Protein AF-A0AAD7UGV6-F1 (afdb_monomer)

pLDDT: mean 80.6, std 15.38, range [37.22, 97.81]

Foldseek 3Di:
DDKDWDAFDPPPDPAAEEEEEEEAEADDPVNVVVVVVCCLVVCVVDPCNRYTYIYHYDHLPVQPPVPDPVSVVSNQPLDALLLSLLVSLLVVQVVCVVPVGQAYEYHYEEQRLLSSLVNLLVLVVPCVVVVLRVVSQVSNCVSVVHRDHSVRCSLRYAEYEYHLYQLLFADLVQQPDDPVVSVVCVVCVVVQVVDPSRGHNVCRHNPHPSSVVSLVSVVCVCVVDVDDHHYHYDHDPPDSGRDPVSVDRDD

Nearest PDB structures (foldseek):
  1k8q-assembly2_B  TM=5.390E-01  e=2.524E-03  Canis lupus familiaris
  2xmr-assembly3_C  TM=3.799E-01  e=4.667E-04  Homo sapiens
  6l4g-assembly1_B  TM=4.639E-01  e=4.900E-03  Homo sapiens
  2c57-assembly1_J  TM=3.694E-01  e=7.472E-03  Helicobacter pylori
  2ecf-assembly1_A-2  TM=3.047E-01  e=2.650E-02  Stenotrophomonas maltophilia

Secondary structure (DSSP, 8-state):
--EEEEPPP-SS-S--EEEEEE--TT--HHHHHHHHHHHHHHGGGSTTTT-EEEEE---TTTT--TT-GGGHHHHS----HHHHHHHHHHHHHHHHHHH--SEEEEEEETHHHHHHHHHHHHHT-TTGGGTTTHHHHHHHHHHHTS---GGGTGGGEEEEEEES--TT-B-TTTS---HHHHHHHHHHHHHHHTSSSPPHHHHTBTTSHHHHHHHHHHHHHHHH-S-PPEEEEE--TT-SS--GGGGPPP-

Structure (mmCIF, N/CA/C/O backbone):
data_AF-A0AAD7UGV6-F1
#
_entry.id   AF-A0AAD7UGV6-F1
#
loop_
_atom_site.group_PDB
_atom_site.id
_atom_site.type_symbol
_atom_site.label_atom_id
_atom_site.label_alt_id
_atom_site.label_comp_id
_atom_site.label_asym_id
_atom_site.label_entity_id
_atom_site.label_seq_id
_atom_site.pdbx_PDB_ins_code
_atom_site.Cartn_x
_atom_site.Cartn_y
_atom_site.Cartn_z
_atom_site.occupancy
_atom_site.B_iso_or_equiv
_atom_site.auth_seq_id
_atom_site.auth_comp_id
_atom_site.auth_asym_id
_atom_site.auth_atom_id
_atom_site.pdbx_PDB_model_num
ATOM 1 N N . MET A 1 1 ? 0.460 14.729 -4.828 1.00 53.22 1 MET A N 1
ATOM 2 C CA . MET A 1 1 ? -0.480 13.601 -4.824 1.00 53.22 1 MET A CA 1
ATOM 3 C C . MET A 1 1 ? -1.873 14.096 -4.536 1.00 53.22 1 MET A C 1
ATOM 5 O O . MET A 1 1 ? -2.023 14.952 -3.672 1.00 53.22 1 MET A O 1
ATOM 9 N N . ASP A 1 2 ? -2.858 13.550 -5.230 1.00 55.25 2 ASP A N 1
ATOM 10 C C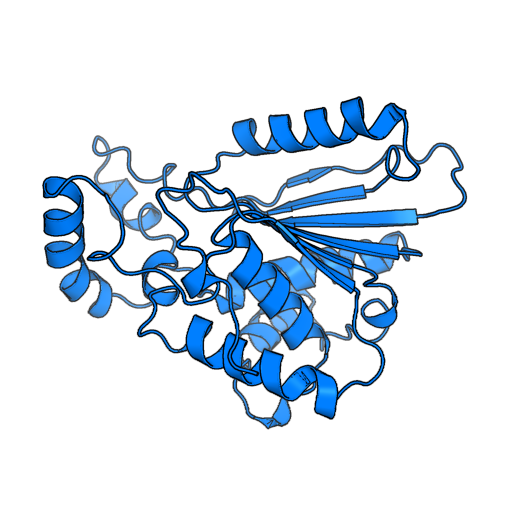A . ASP A 1 2 ? -4.251 13.793 -4.908 1.00 55.25 2 ASP A CA 1
ATOM 11 C C . ASP A 1 2 ? -4.806 12.616 -4.115 1.00 55.25 2 ASP A C 1
ATOM 13 O O . ASP A 1 2 ? -5.095 11.547 -4.653 1.00 55.25 2 ASP A O 1
ATOM 17 N N . THR A 1 3 ? -4.915 12.811 -2.812 1.00 56.66 3 THR A N 1
ATOM 18 C CA . THR A 1 3 ? -5.615 11.902 -1.914 1.00 56.66 3 THR A CA 1
ATOM 19 C C . THR A 1 3 ? -6.982 12.496 -1.627 1.00 56.66 3 THR A C 1
ATOM 21 O O . THR A 1 3 ? -7.103 13.651 -1.216 1.00 56.66 3 THR A O 1
ATOM 24 N N . GLU A 1 4 ? -8.029 11.711 -1.851 1.00 58.41 4 GLU A N 1
ATOM 25 C CA . GLU A 1 4 ? -9.394 12.156 -1.598 1.00 58.41 4 GLU A CA 1
ATOM 26 C C . GLU A 1 4 ? -10.001 11.321 -0.488 1.00 58.41 4 GLU A C 1
ATOM 28 O O . GLU A 1 4 ? -10.125 10.095 -0.569 1.00 58.41 4 GLU A O 1
ATOM 33 N N . PHE A 1 5 ? -10.328 12.018 0.592 1.00 60.22 5 PHE A N 1
ATOM 34 C CA . PHE A 1 5 ? -10.983 11.433 1.739 1.00 60.22 5 PHE A CA 1
ATOM 35 C C . PHE A 1 5 ? -12.492 11.650 1.630 1.00 60.22 5 PHE A C 1
ATOM 37 O O . PHE A 1 5 ? -12.952 12.782 1.474 1.00 60.22 5 PHE A O 1
ATOM 44 N N . PHE A 1 6 ? -13.257 10.566 1.751 1.00 56.25 6 PHE A N 1
ATOM 45 C CA . PHE A 1 6 ? -14.712 10.614 1.748 1.00 56.25 6 PHE A CA 1
ATOM 46 C C . PHE A 1 6 ? -15.241 10.096 3.080 1.00 56.25 6 PHE A C 1
ATOM 48 O O . PHE A 1 6 ? -15.293 8.876 3.271 1.00 56.25 6 PHE A O 1
ATOM 55 N N . PRO A 1 7 ? -15.664 10.991 3.992 1.00 58.19 7 PRO A N 1
ATOM 56 C CA . PRO A 1 7 ? -16.284 10.547 5.226 1.00 58.19 7 PRO A CA 1
ATOM 57 C C . PRO A 1 7 ? -17.557 9.752 4.914 1.00 58.19 7 PRO A C 1
ATOM 59 O O . PRO A 1 7 ? -18.347 10.112 4.032 1.00 58.19 7 PRO A O 1
ATOM 62 N N . GLY A 1 8 ? -17.722 8.641 5.619 1.00 57.31 8 GLY A N 1
ATOM 63 C CA . GLY A 1 8 ? -18.975 7.927 5.765 1.00 57.31 8 GLY A CA 1
ATOM 64 C C . GLY A 1 8 ? -19.962 8.779 6.558 1.00 57.31 8 GLY A C 1
ATOM 65 O O . GLY A 1 8 ? -19.578 9.598 7.398 1.00 57.31 8 GLY A O 1
ATOM 66 N N . GLU A 1 9 ? -21.249 8.614 6.274 1.00 53.62 9 GLU A N 1
ATOM 67 C CA . GLU A 1 9 ? -22.295 9.241 7.077 1.00 53.62 9 GLU A CA 1
ATOM 68 C C . GLU A 1 9 ? -22.389 8.515 8.423 1.00 53.62 9 GLU A C 1
ATOM 70 O O . GLU A 1 9 ? -22.680 7.321 8.486 1.00 53.62 9 GLU A O 1
ATOM 75 N N . ASN A 1 10 ? -22.105 9.235 9.510 1.00 49.56 10 ASN A N 1
ATOM 76 C CA . ASN A 1 10 ? -22.209 8.696 10.860 1.00 49.56 10 ASN A CA 1
ATOM 77 C C . ASN A 1 10 ? -23.641 8.891 11.378 1.00 49.56 10 ASN A C 1
ATOM 79 O O . ASN A 1 10 ? -23.973 9.932 11.940 1.00 49.56 10 ASN A O 1
ATOM 83 N N . ASP A 1 11 ? -24.498 7.898 11.153 1.00 49.47 11 ASP A N 1
ATOM 84 C CA . ASP A 1 11 ? -25.924 7.915 11.512 1.00 49.47 11 ASP A CA 1
ATOM 85 C C . ASP A 1 11 ? -26.249 7.127 12.801 1.00 49.47 11 ASP A C 1
ATOM 87 O O . ASP A 1 11 ? -27.416 6.874 13.102 1.00 49.47 11 ASP A O 1
ATOM 91 N N . GLY A 1 12 ? -25.229 6.714 13.564 1.00 47.91 12 GLY A N 1
ATOM 92 C CA . GLY A 1 12 ? -25.394 5.889 14.769 1.00 47.91 12 GLY A CA 1
ATOM 93 C C . GLY A 1 12 ? -25.234 4.376 14.555 1.00 47.91 12 GLY A C 1
ATOM 94 O O . GLY A 1 12 ? -25.609 3.591 15.428 1.00 47.91 12 GLY A O 1
ATOM 95 N N . SER A 1 13 ? -24.672 3.944 13.421 1.00 50.50 13 SER A N 1
ATOM 96 C CA . SER A 1 13 ? -24.169 2.572 13.235 1.00 50.50 13 SER A CA 1
ATOM 97 C C . SER A 1 13 ? -23.186 2.150 14.329 1.00 50.50 13 SER A C 1
ATOM 99 O O . SER A 1 13 ? -22.321 2.927 14.726 1.00 50.50 13 SER A O 1
ATOM 101 N N . LYS A 1 14 ? -23.287 0.894 14.783 1.00 59.94 14 LYS A N 1
ATOM 102 C CA . LYS A 1 14 ? -22.392 0.334 15.808 1.00 59.94 14 LYS A CA 1
ATOM 103 C C . LYS A 1 14 ? -20.998 -0.017 15.286 1.00 59.94 14 LYS A C 1
ATOM 105 O O . LYS A 1 14 ? -20.059 0.030 16.070 1.00 59.94 14 LYS A O 1
ATOM 110 N N . ASP A 1 15 ? -20.872 -0.330 13.998 1.00 75.00 15 ASP A N 1
ATOM 111 C CA . ASP A 1 15 ? -19.603 -0.756 13.408 1.00 75.00 15 ASP A CA 1
ATOM 112 C C . ASP A 1 15 ? -18.974 0.384 12.610 1.00 75.00 15 ASP A C 1
ATOM 114 O O . ASP A 1 15 ? -19.542 0.854 11.619 1.00 75.00 15 ASP A O 1
ATOM 118 N N . ARG A 1 16 ? -17.773 0.800 13.018 1.00 88.56 16 ARG A N 1
ATOM 119 C CA . ARG A 1 16 ? -16.953 1.775 12.294 1.00 88.56 16 ARG A CA 1
ATOM 120 C C . ARG A 1 16 ? -15.984 1.020 11.400 1.00 88.56 16 ARG A C 1
ATOM 122 O O . ARG A 1 16 ? -15.020 0.423 11.885 1.00 88.56 16 ARG A O 1
ATOM 129 N N . VAL A 1 17 ? -16.225 1.058 10.094 1.00 91.81 17 VAL A N 1
ATOM 130 C CA . VAL A 1 17 ? -15.374 0.392 9.103 1.00 91.81 17 VAL A CA 1
ATOM 131 C C . VAL A 1 17 ? -14.633 1.425 8.268 1.00 91.81 17 VAL A C 1
ATOM 133 O O . VAL A 1 17 ? -15.258 2.337 7.736 1.00 91.81 17 VAL A O 1
ATOM 136 N N . LEU A 1 18 ? -13.320 1.247 8.120 1.00 93.19 18 LEU A N 1
ATOM 137 C CA . LEU A 1 18 ? -12.504 1.986 7.157 1.00 93.19 18 LEU A CA 1
ATOM 138 C C . LEU A 1 18 ? -12.165 1.091 5.964 1.00 93.19 18 LEU A C 1
ATOM 140 O O . LEU A 1 18 ? -11.564 0.030 6.127 1.00 93.19 18 LEU A O 1
ATOM 144 N N . VAL A 1 19 ? -12.491 1.545 4.760 1.00 92.81 19 VAL A N 1
ATOM 145 C CA . VAL A 1 19 ? -12.081 0.923 3.502 1.00 92.81 19 VAL A CA 1
ATOM 146 C C . VAL A 1 19 ? -11.023 1.802 2.850 1.00 92.81 19 VAL A C 1
ATOM 148 O O . VAL A 1 19 ? -11.280 2.944 2.472 1.00 92.81 19 VAL A O 1
ATOM 151 N N . VAL A 1 20 ? -9.819 1.260 2.710 1.00 93.94 20 VAL A N 1
ATOM 152 C CA . VAL A 1 20 ? -8.691 1.918 2.051 1.00 93.94 20 VAL A CA 1
ATOM 153 C C . VAL A 1 20 ? -8.561 1.362 0.645 1.00 93.94 20 VAL A C 1
ATOM 155 O O . VAL A 1 20 ? -8.247 0.186 0.481 1.00 93.94 20 VAL A O 1
ATOM 158 N N . VAL A 1 21 ? -8.788 2.197 -0.365 1.00 92.50 21 VAL A N 1
ATOM 159 C CA . VAL A 1 21 ? -8.755 1.794 -1.773 1.00 92.50 21 VAL A CA 1
ATOM 160 C C . VAL A 1 21 ? -7.559 2.427 -2.471 1.00 92.50 21 VAL A C 1
ATOM 162 O O . VAL A 1 21 ? -7.473 3.649 -2.557 1.00 92.50 21 VAL A O 1
ATOM 165 N N . ALA A 1 22 ? -6.671 1.610 -3.031 1.00 92.56 22 ALA A N 1
ATOM 166 C CA . ALA A 1 22 ? -5.607 2.057 -3.923 1.00 92.56 22 ALA A CA 1
ATOM 167 C C . ALA A 1 22 ? -5.918 1.667 -5.372 1.00 92.56 22 ALA A C 1
ATOM 169 O O . ALA A 1 22 ? -6.105 0.490 -5.699 1.00 92.56 22 ALA A O 1
ATOM 170 N N . GLY A 1 23 ? -5.975 2.672 -6.243 1.00 89.94 23 GLY A N 1
ATOM 171 C CA . GLY A 1 23 ? -6.223 2.517 -7.670 1.00 89.94 23 GLY A CA 1
ATOM 172 C C . GLY A 1 23 ? -5.009 2.014 -8.454 1.00 89.94 23 GLY A C 1
ATOM 173 O O . GLY A 1 23 ? -3.878 1.982 -7.970 1.00 89.94 23 GLY A O 1
ATOM 174 N N . GLY A 1 24 ? -5.272 1.628 -9.702 1.00 86.12 24 GLY A N 1
ATOM 175 C CA . GLY A 1 24 ? -4.245 1.233 -10.665 1.00 86.12 24 GLY A CA 1
ATOM 176 C C . GLY A 1 24 ? -3.643 2.416 -11.416 1.00 86.12 24 GLY A C 1
ATOM 177 O O . GLY A 1 24 ? -4.009 3.569 -11.184 1.00 86.12 24 GLY A O 1
ATOM 178 N N . LEU A 1 25 ? -2.769 2.110 -12.379 1.00 80.06 25 LEU A N 1
ATOM 179 C CA . LEU A 1 25 ? -2.297 3.097 -13.347 1.00 80.06 25 LEU A CA 1
ATOM 180 C C . LEU A 1 25 ? -3.493 3.753 -14.050 1.00 80.06 25 LEU A C 1
ATOM 182 O O . LEU A 1 25 ? -4.480 3.081 -14.350 1.00 80.06 25 LEU A O 1
ATOM 186 N N . GLN A 1 26 ? -3.360 5.039 -14.377 1.00 70.56 26 GLN A N 1
ATOM 187 C CA . GLN A 1 26 ? -4.276 5.765 -15.267 1.00 70.56 26 GLN A CA 1
ATOM 188 C C . GLN A 1 26 ? -5.671 6.048 -14.708 1.00 70.56 26 GLN A C 1
ATOM 190 O O . GLN A 1 26 ? -6.532 6.499 -15.461 1.00 70.56 26 GLN A O 1
ATOM 195 N N . ARG A 1 27 ? -5.912 5.826 -13.413 1.00 70.88 27 ARG A N 1
ATOM 196 C CA . ARG A 1 27 ? -7.210 6.156 -12.821 1.00 70.88 27 ARG A CA 1
ATOM 197 C C . ARG A 1 27 ? -7.251 7.620 -12.408 1.00 70.88 27 ARG A C 1
ATOM 199 O O . ARG A 1 27 ? -6.450 8.060 -11.585 1.00 70.88 27 ARG A O 1
ATOM 206 N N . THR A 1 28 ? -8.180 8.367 -13.001 1.00 69.69 28 THR A N 1
ATOM 207 C CA . THR A 1 28 ? -8.464 9.747 -12.589 1.00 69.69 28 THR A CA 1
ATOM 208 C C . THR A 1 28 ? -9.348 9.762 -11.343 1.00 69.69 28 THR A C 1
ATOM 210 O O . THR A 1 28 ? -9.950 8.746 -10.982 1.00 69.69 28 THR A O 1
ATOM 213 N N . LYS A 1 29 ? -9.444 10.924 -10.690 1.00 67.56 29 LYS A N 1
ATOM 214 C CA . LYS A 1 29 ? -10.353 11.145 -9.555 1.00 67.56 29 LYS A CA 1
ATOM 215 C C . LYS A 1 29 ? -11.788 10.775 -9.909 1.00 67.56 29 LYS A C 1
ATOM 217 O O . LYS A 1 29 ? -12.439 10.038 -9.178 1.00 67.56 29 LYS A O 1
ATOM 222 N N . GLU A 1 30 ? -12.241 11.198 -11.084 1.00 73.25 30 GLU A N 1
ATOM 223 C CA . GLU A 1 30 ? -13.589 10.955 -11.599 1.00 73.25 30 GLU A CA 1
ATOM 224 C C . GLU A 1 30 ? -13.874 9.457 -11.738 1.00 73.25 30 GLU A C 1
ATOM 226 O O . GLU A 1 30 ? -14.903 8.973 -11.284 1.00 73.25 30 GLU A O 1
ATOM 231 N N . GLN A 1 31 ? -12.922 8.686 -12.264 1.00 74.19 31 GLN A N 1
ATOM 232 C CA . GLN A 1 31 ? -13.090 7.235 -12.386 1.00 74.19 31 GLN A CA 1
ATOM 233 C C . GLN A 1 31 ? -13.106 6.523 -11.027 1.00 74.19 31 GLN A C 1
ATOM 235 O O . GLN A 1 31 ? -13.718 5.465 -10.884 1.00 74.19 31 GLN A O 1
ATOM 240 N N . MET A 1 32 ? -12.422 7.074 -10.023 1.00 69.94 32 MET A N 1
ATOM 241 C CA . MET A 1 32 ? -12.450 6.542 -8.659 1.00 69.94 32 MET A CA 1
ATOM 242 C C . MET A 1 32 ? -13.732 6.956 -7.915 1.00 69.94 32 MET A C 1
ATOM 244 O O . MET A 1 32 ? -14.204 6.196 -7.066 1.00 69.94 32 MET A O 1
ATOM 248 N N . HIS A 1 33 ? -14.343 8.095 -8.265 1.00 71.62 33 HIS A N 1
ATOM 249 C CA . HIS A 1 33 ? -15.679 8.467 -7.795 1.00 71.62 33 HIS A CA 1
ATOM 250 C C . HIS A 1 33 ? -16.734 7.453 -8.233 1.00 71.62 33 HIS A C 1
ATOM 252 O O . HIS A 1 33 ? -17.540 7.052 -7.398 1.00 71.62 33 HIS A O 1
ATOM 258 N N . ASP A 1 34 ? -16.676 6.957 -9.470 1.00 77.00 34 ASP A N 1
ATOM 259 C CA 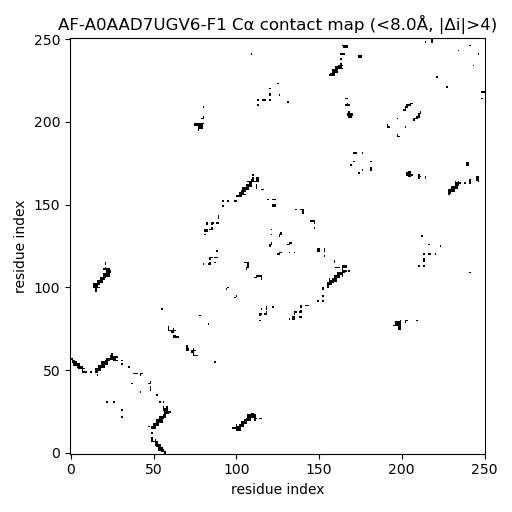. ASP A 1 34 ? -17.588 5.904 -9.933 1.00 77.00 34 ASP A CA 1
ATOM 260 C C . ASP A 1 34 ? -17.442 4.624 -9.101 1.00 77.00 34 ASP A C 1
ATOM 262 O O . ASP A 1 34 ? -18.437 3.990 -8.753 1.00 77.00 34 ASP A O 1
ATOM 266 N N . ILE A 1 35 ? -16.212 4.256 -8.718 1.00 73.94 35 ILE A N 1
ATOM 267 C CA . ILE A 1 35 ? -15.968 3.111 -7.827 1.00 73.94 35 ILE A CA 1
ATOM 268 C C . ILE A 1 35 ? -16.583 3.374 -6.457 1.00 73.94 35 ILE A C 1
ATOM 270 O O . ILE A 1 35 ? -17.247 2.499 -5.915 1.00 73.94 35 ILE A O 1
ATOM 274 N N . ARG A 1 36 ? -16.406 4.572 -5.894 1.00 72.31 36 ARG A N 1
ATOM 275 C CA . ARG A 1 36 ? -17.031 4.947 -4.621 1.00 72.31 36 ARG A CA 1
ATOM 276 C C . ARG A 1 36 ? -18.548 4.896 -4.705 1.00 72.31 36 ARG A C 1
ATOM 278 O O . ARG A 1 36 ? -19.173 4.390 -3.783 1.00 72.31 36 ARG A O 1
ATOM 285 N N . ASP A 1 37 ? -19.136 5.433 -5.762 1.00 76.88 37 ASP A N 1
ATOM 286 C CA . ASP A 1 37 ? -20.585 5.509 -5.912 1.00 76.88 37 ASP A CA 1
ATOM 287 C C . ASP A 1 37 ? -21.167 4.124 -6.179 1.00 76.88 37 ASP A C 1
ATOM 289 O O . ASP A 1 37 ? -22.209 3.790 -5.626 1.00 76.88 37 ASP A O 1
ATOM 293 N N . THR A 1 38 ? -20.449 3.279 -6.919 1.00 78.69 38 THR A N 1
ATOM 294 C CA . THR A 1 38 ? -20.772 1.857 -7.076 1.00 78.69 38 THR A CA 1
ATOM 295 C C . THR A 1 38 ? -20.684 1.140 -5.740 1.00 78.69 38 THR A C 1
ATOM 297 O O . THR A 1 38 ? -21.640 0.479 -5.358 1.00 78.69 38 THR A O 1
ATOM 300 N N . LEU A 1 39 ? -19.589 1.322 -4.990 1.00 72.75 39 LEU A N 1
ATOM 301 C CA . LEU A 1 39 ? -19.454 0.787 -3.641 1.00 72.75 39 LEU A CA 1
ATOM 302 C C . LEU A 1 39 ? -20.644 1.270 -2.813 1.00 72.75 39 LEU A C 1
ATOM 304 O O . LEU A 1 39 ? -21.455 0.455 -2.435 1.00 72.75 39 LEU A O 1
ATOM 308 N N . ARG A 1 40 ? -20.881 2.567 -2.634 1.00 70.94 40 ARG A N 1
ATOM 309 C CA . ARG A 1 40 ? -22.007 3.075 -1.833 1.00 70.94 40 ARG A CA 1
ATOM 310 C C . ARG A 1 40 ? -23.377 2.575 -2.292 1.00 70.94 40 ARG A C 1
ATOM 312 O O . ARG A 1 40 ? -24.191 2.262 -1.433 1.00 70.94 40 ARG A O 1
ATOM 319 N N . ASN A 1 41 ? -23.653 2.514 -3.594 1.00 74.44 41 ASN A N 1
ATOM 320 C CA . ASN A 1 41 ? -24.969 2.144 -4.119 1.00 74.44 41 ASN A CA 1
ATOM 321 C C . ASN A 1 41 ? -25.226 0.635 -4.093 1.00 74.44 41 ASN A C 1
ATOM 323 O O . ASN A 1 41 ? -26.299 0.234 -3.654 1.00 74.44 41 ASN A O 1
ATOM 327 N N . GLU A 1 42 ? -24.260 -0.187 -4.495 1.00 70.56 42 GLU A N 1
ATOM 328 C CA . GLU A 1 42 ? -24.373 -1.653 -4.470 1.00 70.56 42 GLU A CA 1
ATOM 329 C C . GLU A 1 42 ? -24.267 -2.190 -3.035 1.00 70.56 42 GLU A C 1
ATOM 331 O O . GLU A 1 42 ? -24.939 -3.144 -2.645 1.00 70.56 42 GLU A O 1
ATOM 336 N N . ILE A 1 43 ? -23.483 -1.515 -2.191 1.00 64.06 43 ILE A N 1
ATOM 337 C CA . ILE A 1 43 ? -23.331 -1.850 -0.777 1.00 64.06 43 ILE A CA 1
ATOM 338 C C . ILE A 1 43 ? -24.577 -1.472 0.033 1.00 64.06 43 ILE A C 1
ATOM 340 O O . ILE A 1 43 ? -24.692 -1.970 1.147 1.00 64.06 43 ILE A O 1
ATOM 344 N N . LYS A 1 44 ? -25.565 -0.720 -0.491 1.00 56.75 44 LYS A N 1
ATOM 345 C CA . LYS A 1 44 ? -26.852 -0.458 0.208 1.00 56.75 44 LYS A CA 1
ATOM 346 C C . LYS A 1 44 ? -27.538 -1.728 0.739 1.00 56.75 44 LYS A C 1
ATOM 348 O O . LYS A 1 44 ? -28.373 -1.629 1.631 1.00 56.75 44 LYS A O 1
ATOM 353 N N . LEU A 1 45 ? -27.169 -2.906 0.233 1.00 51.19 45 LEU A N 1
ATOM 354 C CA . LEU A 1 45 ? -27.649 -4.219 0.673 1.00 51.19 45 LEU A CA 1
ATOM 355 C C . LEU A 1 45 ? -26.699 -4.977 1.625 1.00 51.19 45 LEU A C 1
ATOM 357 O O . LEU A 1 45 ? -26.954 -6.133 1.950 1.00 51.19 45 LEU A O 1
ATOM 361 N N . SER A 1 46 ? -25.609 -4.364 2.085 1.00 66.25 46 SER A N 1
ATOM 362 C CA . SER A 1 46 ? -24.571 -5.013 2.892 1.00 66.25 46 SER A CA 1
ATOM 363 C C . SER A 1 46 ? -24.147 -4.180 4.107 1.00 66.25 46 SER A C 1
ATOM 365 O O . SER A 1 46 ? -24.434 -2.987 4.225 1.00 66.25 46 SER A O 1
ATOM 367 N N . GLU A 1 47 ? -23.425 -4.819 5.024 1.00 69.69 47 GLU A N 1
ATOM 368 C CA . GLU A 1 47 ? -22.913 -4.227 6.268 1.00 69.69 47 GLU A CA 1
ATOM 369 C C . GLU A 1 47 ? -21.967 -3.023 6.066 1.00 69.69 47 GLU A C 1
ATOM 371 O O . GLU A 1 47 ? -21.735 -2.267 7.005 1.00 69.69 47 GLU A O 1
ATOM 376 N N . TYR A 1 48 ? -21.453 -2.795 4.850 1.00 71.69 48 TYR A N 1
ATOM 377 C CA . TYR A 1 48 ? -20.435 -1.772 4.581 1.00 71.69 48 TYR A CA 1
ATOM 378 C C . TYR A 1 48 ? -20.987 -0.422 4.091 1.00 71.69 48 TYR A C 1
ATOM 380 O O . TYR A 1 48 ? -20.200 0.456 3.743 1.00 71.69 48 TYR A O 1
ATOM 388 N N . HIS A 1 49 ? -22.310 -0.209 4.024 1.00 71.06 49 HIS A N 1
ATOM 389 C CA . HIS A 1 49 ? -22.879 0.982 3.345 1.00 71.06 49 HIS A CA 1
ATOM 390 C C . HIS A 1 49 ? -22.546 2.297 4.050 1.00 71.06 49 HIS A C 1
ATOM 392 O O . HIS A 1 49 ? -22.700 3.372 3.476 1.00 71.06 49 HIS A O 1
ATOM 398 N N . LYS A 1 50 ? -22.052 2.188 5.283 1.00 78.94 50 LYS A N 1
ATOM 399 C CA . LYS A 1 50 ? -21.651 3.287 6.159 1.00 78.94 50 LYS A CA 1
ATOM 400 C C . LYS A 1 50 ? -20.139 3.371 6.351 1.00 78.94 50 LYS A C 1
ATOM 402 O O . LYS A 1 50 ? -19.674 4.104 7.216 1.00 78.94 50 LYS A O 1
ATOM 407 N N . ALA A 1 51 ? -19.370 2.587 5.598 1.00 84.75 51 ALA A N 1
ATOM 408 C CA . ALA A 1 51 ? -17.927 2.588 5.727 1.00 84.75 51 ALA A CA 1
ATOM 409 C C . ALA A 1 51 ? -17.339 3.947 5.319 1.00 84.75 51 ALA A C 1
ATOM 411 O O . ALA A 1 51 ? -17.744 4.553 4.322 1.00 84.75 51 ALA A O 1
ATOM 412 N N . ASP A 1 52 ? -16.342 4.394 6.077 1.00 87.56 52 ASP A N 1
ATOM 413 C CA . ASP A 1 52 ? -15.440 5.456 5.660 1.00 87.56 52 ASP A CA 1
ATOM 414 C C . ASP A 1 52 ? -14.592 4.938 4.499 1.00 87.56 52 ASP A C 1
ATOM 416 O O . ASP A 1 52 ? -13.984 3.873 4.608 1.00 87.56 52 ASP A O 1
ATOM 420 N N . VAL A 1 53 ? -14.535 5.673 3.387 1.00 87.00 53 VAL A N 1
ATOM 421 C CA . VAL A 1 53 ? -13.774 5.247 2.205 1.00 87.00 53 VAL A CA 1
ATOM 422 C C . VAL A 1 53 ? -12.666 6.253 1.930 1.00 87.00 53 VAL A C 1
ATOM 424 O O . VAL A 1 53 ? -12.918 7.419 1.625 1.00 87.00 53 VAL A O 1
ATOM 427 N N . GLN A 1 54 ? -11.423 5.790 2.011 1.00 88.81 54 GLN A N 1
ATOM 428 C CA . GLN A 1 54 ? -10.248 6.565 1.632 1.00 88.81 54 GLN A CA 1
ATOM 429 C C . GLN A 1 54 ? -9.750 6.079 0.272 1.00 88.81 54 GLN A C 1
ATOM 431 O O . GLN A 1 54 ? -9.368 4.916 0.135 1.00 88.81 54 GLN A O 1
ATOM 436 N N . LEU A 1 55 ? -9.733 6.971 -0.721 1.00 87.38 55 LEU A N 1
ATOM 437 C CA . LEU A 1 55 ? -9.248 6.655 -2.061 1.00 87.38 55 LEU A CA 1
ATOM 438 C C . LEU A 1 55 ? -7.837 7.212 -2.264 1.00 87.38 55 LEU A C 1
ATOM 440 O O . LEU A 1 55 ? -7.550 8.371 -1.953 1.00 87.38 55 LEU A O 1
ATOM 444 N N . PHE A 1 56 ? -6.975 6.376 -2.831 1.00 88.06 56 PHE A N 1
ATOM 445 C CA . PHE A 1 56 ? -5.642 6.718 -3.303 1.00 88.06 56 PHE A CA 1
ATOM 446 C C . PHE A 1 56 ? -5.598 6.468 -4.805 1.00 88.06 56 PHE A C 1
ATOM 448 O O . PHE A 1 56 ? -5.613 5.320 -5.257 1.00 88.06 56 PHE A O 1
ATOM 455 N N . ALA A 1 57 ? -5.582 7.546 -5.583 1.00 81.44 57 ALA A N 1
ATOM 456 C CA . ALA A 1 57 ? -5.508 7.480 -7.033 1.00 81.44 57 ALA A CA 1
ATOM 457 C C . ALA A 1 57 ? -4.099 7.834 -7.506 1.00 81.44 57 ALA A C 1
ATOM 459 O O . ALA A 1 57 ? -3.461 8.752 -6.989 1.00 81.44 57 ALA A O 1
ATOM 460 N N . PHE A 1 58 ? -3.637 7.122 -8.531 1.00 72.25 58 PHE A N 1
ATOM 461 C CA . PHE A 1 58 ? -2.427 7.471 -9.255 1.00 72.25 58 PHE A CA 1
ATOM 462 C C . PHE A 1 58 ? -2.799 7.840 -10.692 1.00 72.25 58 PHE A C 1
ATOM 464 O O . PHE A 1 58 ? -3.035 6.971 -11.535 1.00 72.25 58 PHE A O 1
ATOM 471 N N . SER A 1 59 ? -2.842 9.145 -10.972 1.00 67.12 59 SER A N 1
ATOM 472 C CA . SER A 1 59 ? -3.028 9.657 -12.328 1.00 67.12 59 SER A CA 1
ATOM 473 C C . SER A 1 59 ? -1.693 10.160 -12.874 1.00 67.12 59 SER A C 1
ATOM 475 O O . SER A 1 59 ? -1.293 11.290 -12.591 1.00 67.12 59 SER A O 1
ATOM 477 N N . PRO A 1 60 ? -0.996 9.363 -13.701 1.00 57.72 60 PRO A N 1
ATOM 478 C CA . PRO A 1 60 ? 0.161 9.850 -14.425 1.00 57.72 60 PRO A CA 1
ATOM 479 C C . PRO A 1 60 ? -0.239 10.774 -15.580 1.00 57.72 60 PRO A C 1
ATOM 481 O O . PRO A 1 60 ? 0.651 11.179 -16.300 1.00 57.72 60 PRO A O 1
ATOM 484 N N . TYR A 1 61 ? -1.527 11.068 -15.830 1.00 50.91 61 TYR A N 1
ATOM 485 C CA . TYR A 1 61 ? -1.989 11.769 -17.040 1.00 50.91 61 TYR A CA 1
ATOM 486 C C . TYR A 1 61 ? -2.224 13.269 -16.893 1.00 50.91 61 TYR A C 1
ATOM 488 O O . TYR A 1 61 ? -2.196 13.967 -17.910 1.00 50.91 61 TYR A O 1
ATOM 496 N N . GLU A 1 62 ? -2.351 13.802 -15.672 1.00 48.44 62 GLU A N 1
ATOM 497 C CA . GLU A 1 62 ? -2.390 15.264 -15.452 1.00 48.44 62 GLU A CA 1
ATOM 498 C C . GLU A 1 62 ? -1.140 15.981 -15.981 1.00 48.44 62 GLU A C 1
ATOM 500 O O . GLU A 1 62 ? -1.039 17.208 -16.030 1.00 48.44 62 GLU A O 1
ATOM 505 N N . CYS A 1 63 ? -0.168 15.192 -16.404 1.00 42.62 63 CYS A N 1
ATOM 506 C CA . CYS A 1 63 ? 1.139 15.622 -16.750 1.00 42.62 63 CYS A CA 1
ATOM 507 C C . CYS A 1 63 ? 1.633 15.165 -18.132 1.00 42.62 63 CYS A C 1
ATOM 509 O O . CYS A 1 63 ? 2.810 15.305 -18.431 1.00 42.62 63 CYS A O 1
ATOM 511 N N . TRP A 1 64 ? 0.736 14.738 -19.030 1.00 40.97 64 TRP A N 1
ATOM 512 C CA . TRP A 1 64 ? 1.063 14.487 -20.451 1.00 40.97 64 TRP A CA 1
ATOM 513 C C . TRP A 1 64 ? 0.400 15.472 -21.419 1.00 40.97 64 TRP A C 1
ATOM 515 O O . TRP A 1 64 ? 0.256 15.191 -22.609 1.00 40.97 64 TRP A O 1
ATOM 525 N N . ASN A 1 65 ? 0.018 16.666 -20.956 1.00 45.62 65 ASN A N 1
ATOM 526 C CA . ASN A 1 65 ? -0.415 17.721 -21.870 1.00 45.62 65 ASN A CA 1
ATOM 527 C C . ASN A 1 65 ? 0.808 18.343 -22.579 1.00 45.62 65 ASN A C 1
ATOM 529 O O . ASN A 1 65 ? 1.388 19.330 -22.126 1.00 45.62 65 ASN A O 1
ATOM 533 N N . LEU A 1 66 ? 1.194 17.742 -23.710 1.00 47.62 66 LEU A N 1
ATOM 534 C CA . LEU A 1 66 ? 2.351 18.090 -24.554 1.00 47.62 66 LEU A CA 1
ATOM 535 C C . LEU A 1 66 ? 2.397 19.557 -25.028 1.00 47.62 66 LEU A C 1
ATOM 537 O O . LEU A 1 66 ? 3.425 20.000 -25.533 1.00 47.62 66 LEU A O 1
ATOM 541 N N . ARG A 1 67 ? 1.316 20.334 -24.871 1.00 48.94 67 ARG A N 1
ATOM 542 C CA . ARG A 1 67 ? 1.273 21.751 -25.275 1.00 48.94 67 ARG A CA 1
ATOM 543 C C . ARG A 1 67 ? 2.039 22.696 -24.348 1.00 48.94 67 ARG A C 1
ATOM 545 O O . ARG A 1 67 ? 2.310 23.822 -24.747 1.00 48.94 67 ARG A O 1
ATOM 552 N N . ASN A 1 68 ? 2.421 22.264 -23.148 1.00 46.38 68 ASN A N 1
ATOM 553 C CA . ASN A 1 68 ? 3.174 23.089 -22.206 1.00 46.38 68 ASN A CA 1
ATOM 554 C C . ASN A 1 68 ? 4.474 22.377 -21.809 1.00 46.38 68 ASN A C 1
ATOM 556 O O . ASN A 1 68 ? 4.470 21.501 -20.957 1.00 46.38 68 ASN A O 1
ATOM 560 N N . LEU A 1 69 ? 5.618 22.800 -22.352 1.00 46.09 69 LEU A N 1
ATOM 561 C CA . LEU A 1 69 ? 6.959 22.286 -22.001 1.00 46.09 69 LEU A CA 1
ATOM 562 C C . LEU A 1 69 ? 7.312 22.392 -20.498 1.00 46.09 69 LEU A C 1
ATOM 564 O O . LEU A 1 69 ? 8.220 21.712 -20.031 1.00 46.09 69 LEU A O 1
ATOM 568 N N . LYS A 1 70 ? 6.555 23.173 -19.711 1.00 43.00 70 LYS A N 1
ATOM 569 C CA . LYS A 1 70 ? 6.621 23.201 -18.235 1.00 43.00 70 LYS A CA 1
ATOM 570 C C . LYS A 1 70 ? 6.057 21.935 -17.557 1.00 43.00 70 LYS A C 1
ATOM 572 O O . LYS A 1 70 ? 6.167 21.801 -16.344 1.00 43.00 70 LYS A O 1
ATOM 577 N N . ILE A 1 71 ? 5.443 21.023 -18.315 1.00 42.66 71 ILE A N 1
ATOM 578 C CA . ILE A 1 71 ? 4.710 19.850 -17.814 1.00 42.66 71 ILE A CA 1
ATOM 579 C C . ILE A 1 71 ? 5.568 18.575 -17.770 1.00 42.66 71 ILE A C 1
ATOM 581 O O . ILE A 1 71 ? 5.248 17.672 -17.000 1.00 42.66 71 ILE A O 1
ATOM 585 N N . ILE A 1 72 ? 6.714 18.528 -18.461 1.00 44.03 72 ILE A N 1
ATOM 586 C CA . ILE A 1 72 ? 7.649 17.388 -18.373 1.00 44.03 72 ILE A CA 1
ATOM 587 C C . ILE A 1 72 ? 8.052 17.136 -16.907 1.00 44.03 72 ILE A C 1
ATOM 589 O O . ILE A 1 72 ? 8.095 15.993 -16.473 1.00 44.03 72 ILE A O 1
ATOM 593 N N . GLY A 1 73 ? 8.208 18.190 -16.097 1.00 41.72 73 GLY A N 1
ATOM 594 C CA . GLY A 1 73 ? 8.517 18.067 -14.666 1.00 41.72 73 GLY A CA 1
ATOM 595 C C . GLY A 1 73 ? 7.389 17.507 -13.785 1.00 41.72 73 GLY A C 1
ATOM 596 O O . GLY A 1 73 ? 7.673 17.017 -12.702 1.00 41.72 73 GLY A O 1
ATOM 597 N N . LYS A 1 74 ? 6.122 17.543 -14.227 1.00 37.22 74 LYS A N 1
ATOM 598 C CA . LYS A 1 74 ? 5.010 16.862 -13.536 1.00 37.22 74 LYS A CA 1
ATOM 599 C C . LYS A 1 74 ? 4.748 15.463 -14.107 1.00 37.22 74 LYS A C 1
ATOM 601 O O . LYS A 1 74 ? 4.136 14.659 -13.411 1.00 37.22 74 LYS A O 1
ATOM 606 N N . ALA A 1 75 ? 5.175 15.184 -15.354 1.00 40.44 75 ALA A N 1
ATOM 607 C CA . ALA A 1 75 ? 4.959 13.909 -16.084 1.00 40.44 75 ALA A CA 1
ATOM 608 C C . ALA A 1 75 ? 5.617 12.748 -15.356 1.00 40.44 75 ALA A C 1
ATOM 610 O O . ALA A 1 75 ? 5.126 11.623 -15.296 1.00 40.44 75 ALA A O 1
ATOM 611 N N . PHE A 1 76 ? 6.721 13.110 -14.730 1.00 45.91 76 PHE A N 1
ATOM 612 C CA . PHE A 1 76 ? 7.439 12.350 -13.755 1.00 45.91 76 PHE A CA 1
ATOM 613 C C . PHE A 1 76 ? 7.049 12.917 -12.391 1.00 45.91 76 PHE A C 1
ATOM 615 O O . PHE A 1 76 ? 7.775 13.733 -11.836 1.00 45.91 76 PHE A O 1
ATOM 622 N N . GLN A 1 77 ? 5.895 12.532 -11.833 1.00 49.03 77 GLN A N 1
ATOM 623 C CA . GLN A 1 77 ? 5.783 12.588 -10.374 1.00 49.03 77 GLN A CA 1
ATOM 624 C C . GLN A 1 77 ? 6.847 11.616 -9.864 1.00 49.03 77 GLN A C 1
ATOM 626 O O . GLN A 1 77 ? 6.689 10.394 -9.921 1.00 49.03 77 GLN A O 1
ATOM 631 N N . MET A 1 78 ? 8.001 12.183 -9.518 1.00 52.50 78 MET A N 1
ATOM 632 C CA . MET A 1 78 ? 9.195 11.495 -9.039 1.00 52.50 78 MET A CA 1
ATOM 633 C C . MET A 1 78 ? 8.994 11.114 -7.583 1.00 52.50 78 MET A C 1
ATOM 635 O O . MET A 1 78 ? 9.761 11.479 -6.701 1.00 52.50 78 MET A O 1
ATOM 639 N N . GLU A 1 79 ? 7.879 10.457 -7.317 1.00 62.19 79 GLU A N 1
ATOM 640 C CA . GLU A 1 79 ? 7.566 10.005 -5.988 1.00 62.19 79 GLU A CA 1
ATOM 641 C C . GLU A 1 79 ? 8.148 8.611 -5.830 1.00 62.19 79 GLU A C 1
ATOM 643 O O . GLU A 1 79 ? 7.955 7.721 -6.666 1.00 62.19 79 GLU A O 1
ATOM 648 N N . GLU A 1 80 ? 8.940 8.440 -4.780 1.00 82.88 80 GLU A N 1
ATOM 649 C CA . GLU A 1 80 ? 9.403 7.124 -4.391 1.00 82.88 80 GLU A CA 1
ATOM 650 C C . GLU A 1 80 ? 8.176 6.263 -4.076 1.00 82.88 80 GLU A C 1
ATOM 652 O O . GLU A 1 80 ? 7.256 6.704 -3.386 1.00 82.88 80 GLU A O 1
ATOM 657 N N . ALA A 1 81 ? 8.146 5.021 -4.554 1.00 89.19 81 ALA A N 1
ATOM 658 C CA . ALA A 1 81 ? 7.058 4.092 -4.251 1.00 89.19 81 ALA A CA 1
ATOM 659 C C . ALA A 1 81 ? 6.838 3.937 -2.736 1.00 89.19 81 ALA A C 1
ATOM 661 O O . ALA A 1 81 ? 5.716 3.743 -2.273 1.00 89.19 81 ALA A O 1
ATOM 662 N N . ASN A 1 82 ? 7.911 4.090 -1.960 1.00 91.25 82 ASN A N 1
ATOM 663 C CA . ASN A 1 82 ? 7.883 4.127 -0.506 1.00 91.25 82 ASN A CA 1
ATOM 664 C C . ASN A 1 82 ? 7.150 5.357 0.060 1.00 91.25 82 ASN A C 1
ATOM 666 O O . ASN A 1 82 ? 6.410 5.206 1.028 1.00 91.25 82 ASN A O 1
ATOM 670 N N . HIS A 1 83 ? 7.272 6.540 -0.549 1.00 90.38 83 HIS A N 1
ATOM 671 C CA . HIS A 1 83 ? 6.521 7.726 -0.118 1.00 90.38 83 HIS A CA 1
ATOM 672 C C . HIS A 1 83 ? 5.016 7.542 -0.336 1.00 90.38 83 HIS A C 1
ATOM 674 O O . HIS A 1 83 ? 4.236 7.865 0.552 1.00 90.38 83 HIS A O 1
ATOM 680 N N . PHE A 1 84 ? 4.600 6.907 -1.439 1.00 89.50 84 PHE A N 1
ATOM 681 C CA . PHE A 1 84 ? 3.187 6.557 -1.650 1.00 89.50 84 PHE A CA 1
ATOM 682 C C . PHE A 1 84 ? 2.644 5.645 -0.544 1.00 89.50 84 PHE A C 1
ATOM 684 O O . PHE A 1 84 ? 1.532 5.815 -0.047 1.00 89.50 84 PHE A O 1
ATOM 691 N N . VAL A 1 85 ? 3.445 4.660 -0.141 1.00 93.94 85 VAL A N 1
ATOM 692 C CA . VAL A 1 85 ? 3.088 3.761 0.959 1.00 93.94 85 VAL A CA 1
ATOM 693 C C . VAL A 1 85 ? 3.008 4.523 2.280 1.00 93.94 85 VAL A C 1
ATOM 695 O O . VAL A 1 85 ? 2.055 4.333 3.033 1.00 93.94 85 VAL A O 1
ATOM 698 N N . ALA A 1 86 ? 3.975 5.396 2.556 1.00 93.50 86 ALA A N 1
ATOM 699 C CA . ALA A 1 86 ? 3.973 6.239 3.744 1.00 93.50 86 ALA A CA 1
ATOM 700 C C . ALA A 1 86 ? 2.752 7.170 3.777 1.00 93.50 86 ALA A C 1
ATOM 702 O O . ALA A 1 86 ? 2.141 7.337 4.828 1.00 93.50 86 ALA A O 1
ATOM 703 N N . ASP A 1 87 ? 2.329 7.695 2.631 1.00 91.94 87 ASP A N 1
ATOM 704 C CA . ASP A 1 87 ? 1.106 8.475 2.497 1.00 91.94 87 ASP A CA 1
ATOM 705 C C . ASP A 1 87 ? -0.128 7.647 2.881 1.00 91.94 87 ASP A C 1
ATOM 707 O O . ASP A 1 87 ? -0.916 8.091 3.717 1.00 91.94 87 ASP A O 1
ATOM 711 N N . ILE A 1 88 ? -0.267 6.415 2.376 1.00 94.31 88 ILE A N 1
ATOM 712 C CA . ILE A 1 88 ? -1.351 5.508 2.797 1.00 94.31 88 ILE A CA 1
ATOM 713 C C . ILE A 1 88 ? -1.366 5.342 4.322 1.00 94.31 88 ILE A C 1
ATOM 715 O O . ILE A 1 88 ? -2.410 5.508 4.957 1.00 94.31 88 ILE A O 1
ATOM 719 N N . LEU A 1 89 ? -0.206 5.053 4.914 1.00 95.88 89 LEU A N 1
ATOM 720 C CA . LEU A 1 89 ? -0.067 4.857 6.358 1.00 95.88 89 LEU A CA 1
ATOM 721 C C . LEU A 1 89 ? -0.412 6.117 7.156 1.00 95.88 89 LEU A C 1
ATOM 723 O O . LEU A 1 89 ? -1.119 6.023 8.158 1.00 95.88 89 LEU A O 1
ATOM 727 N N . TYR A 1 90 ? 0.029 7.288 6.694 1.00 94.69 90 TYR A N 1
ATOM 728 C CA . TYR A 1 90 ? -0.263 8.580 7.310 1.00 94.69 90 TYR A CA 1
ATOM 729 C C . TYR A 1 90 ? -1.771 8.823 7.427 1.00 94.69 90 TYR A C 1
ATOM 731 O O . TYR A 1 90 ? -2.265 9.189 8.493 1.00 94.69 90 TYR A O 1
ATOM 739 N N . TYR A 1 91 ? -2.521 8.599 6.345 1.00 93.12 91 TYR A N 1
ATOM 740 C CA . TYR A 1 91 ? -3.968 8.826 6.351 1.00 93.12 91 TYR A CA 1
ATOM 741 C C . TYR A 1 91 ? -4.711 7.828 7.239 1.00 93.12 91 TYR A C 1
ATOM 743 O O . TYR A 1 91 ? -5.657 8.222 7.924 1.00 93.12 91 TYR A O 1
ATOM 751 N N . ILE A 1 92 ? -4.282 6.561 7.264 1.00 94.69 92 ILE A N 1
ATOM 752 C CA . ILE A 1 92 ? -4.861 5.563 8.172 1.00 94.69 92 ILE A CA 1
ATOM 753 C C . ILE A 1 92 ? -4.615 5.973 9.624 1.00 94.69 92 ILE A C 1
ATOM 755 O O . ILE A 1 92 ? -5.559 5.988 10.408 1.00 94.69 92 ILE A O 1
ATOM 759 N N .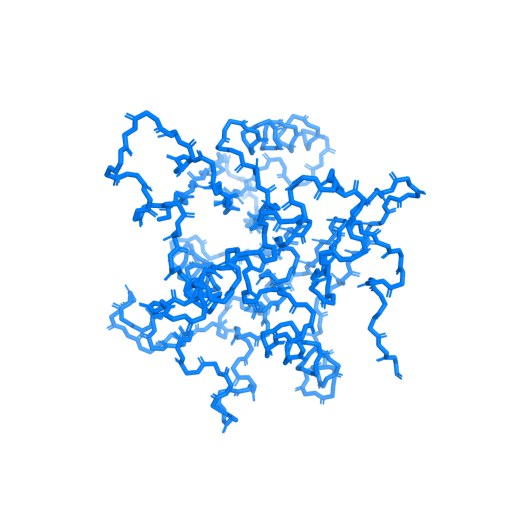 GLU A 1 93 ? -3.383 6.351 9.971 1.00 94.69 93 GLU A N 1
ATOM 760 C CA . GLU A 1 93 ? -3.013 6.783 11.321 1.00 94.69 93 GLU A CA 1
ATOM 761 C C . GLU A 1 93 ? -3.847 7.994 11.761 1.00 94.69 93 GLU A C 1
ATOM 763 O O . GLU A 1 93 ? -4.484 7.967 12.815 1.00 94.69 93 GLU A O 1
ATOM 768 N N . LYS A 1 94 ? -3.938 9.020 10.908 1.00 91.94 94 LYS A N 1
ATOM 769 C CA . LYS A 1 94 ? -4.730 10.223 11.180 1.00 91.94 94 LYS A CA 1
ATOM 770 C C . LYS A 1 94 ? -6.212 9.902 11.388 1.00 91.94 94 LYS A C 1
ATOM 772 O O . LYS A 1 94 ? -6.815 10.340 12.365 1.00 91.94 94 LYS A O 1
ATOM 777 N N . ARG A 1 95 ? -6.820 9.096 10.511 1.00 90.00 95 ARG A N 1
ATOM 778 C CA . ARG A 1 95 ? -8.235 8.717 10.676 1.00 90.00 95 ARG A CA 1
ATOM 779 C C . ARG A 1 95 ? -8.452 7.786 11.863 1.00 90.00 95 ARG A C 1
ATOM 781 O O . ARG A 1 95 ? -9.510 7.836 12.489 1.00 90.00 95 ARG A O 1
ATOM 788 N N . TRP A 1 96 ? -7.471 6.958 12.202 1.00 93.44 96 TRP A N 1
ATOM 789 C CA . TRP A 1 96 ? -7.516 6.142 13.406 1.00 93.44 96 TRP A CA 1
ATOM 790 C C . TRP A 1 96 ? -7.542 6.997 14.673 1.00 93.44 96 TRP A C 1
ATOM 792 O O . TRP A 1 96 ? -8.264 6.661 15.610 1.00 93.44 96 TRP A O 1
ATOM 802 N N . GLU A 1 97 ? -6.778 8.087 14.733 1.00 91.69 97 GLU A N 1
ATOM 803 C CA . GLU A 1 97 ? -6.808 9.032 15.856 1.00 91.69 97 GLU A CA 1
ATOM 804 C C . GLU A 1 97 ? -8.191 9.647 16.072 1.00 91.69 97 GLU A C 1
ATOM 806 O O . GLU A 1 97 ? -8.629 9.744 17.216 1.00 91.69 97 GLU A O 1
ATOM 811 N N . GLU A 1 98 ? -8.893 9.963 14.985 1.00 90.25 98 GLU A N 1
ATOM 812 C CA . GLU A 1 98 ? -10.213 10.595 15.012 1.00 90.25 98 GLU A CA 1
ATOM 813 C C . GLU A 1 98 ? -11.355 9.617 15.337 1.00 90.25 98 GLU A C 1
ATOM 815 O O . GLU A 1 98 ? -12.223 9.930 16.151 1.00 90.25 98 GLU A O 1
ATOM 820 N N . VAL A 1 99 ? -11.387 8.443 14.691 1.00 90.88 99 VAL A N 1
ATOM 821 C CA . VAL A 1 99 ? -12.585 7.578 14.672 1.00 90.88 99 VAL A CA 1
ATOM 822 C C . VAL A 1 99 ? -12.417 6.285 15.462 1.00 90.88 99 VAL A C 1
ATOM 824 O O . VAL A 1 99 ? -13.404 5.808 16.016 1.00 90.88 99 VAL A O 1
ATOM 827 N N . LYS A 1 100 ? -11.201 5.725 15.553 1.00 93.38 100 LYS A N 1
ATOM 828 C CA . LYS A 1 100 ? -10.906 4.414 16.177 1.00 93.38 100 LYS A CA 1
ATOM 829 C C . LYS A 1 100 ? -11.755 3.270 15.603 1.00 93.38 100 LYS A C 1
ATOM 831 O O . LYS A 1 100 ? -12.638 2.753 16.276 1.00 93.38 100 LYS A O 1
ATOM 836 N N . TYR A 1 101 ? -11.490 2.885 14.359 1.00 93.94 101 TYR A N 1
ATOM 837 C CA . TYR A 1 101 ? -12.262 1.868 13.639 1.00 93.94 101 TYR A CA 1
ATOM 838 C C . TYR A 1 101 ? -12.297 0.497 14.322 1.00 93.94 101 TYR A C 1
ATOM 840 O O . TYR A 1 101 ? -11.343 0.053 14.962 1.00 93.94 101 TYR A O 1
ATOM 848 N N . ASP A 1 102 ? -13.395 -0.217 14.118 1.00 94.19 102 ASP A N 1
ATOM 849 C CA . ASP A 1 102 ? -13.548 -1.589 14.590 1.00 94.19 102 ASP A CA 1
ATOM 850 C C . ASP A 1 102 ? -12.967 -2.574 13.569 1.00 94.19 102 ASP A C 1
ATOM 852 O O . ASP A 1 102 ? -12.432 -3.617 13.953 1.00 94.19 102 ASP A O 1
ATOM 856 N N . ARG A 1 103 ? -13.022 -2.212 12.277 1.00 94.69 103 ARG A N 1
ATOM 857 C CA . ARG A 1 103 ? -12.531 -3.009 11.146 1.00 94.69 103 ARG A CA 1
ATOM 858 C C . ARG A 1 103 ? -11.891 -2.129 10.076 1.00 94.69 103 ARG A C 1
ATOM 860 O O . ARG A 1 103 ? -12.369 -1.031 9.790 1.00 94.69 103 ARG A O 1
ATOM 867 N N . ILE A 1 104 ? -10.832 -2.635 9.457 1.00 96.06 104 ILE A N 1
ATOM 868 C CA . ILE A 1 104 ? -10.140 -2.007 8.331 1.00 96.06 104 ILE A CA 1
ATOM 869 C C . ILE A 1 104 ? -10.058 -3.018 7.185 1.00 96.06 104 ILE A C 1
ATOM 871 O O . ILE A 1 104 ? -9.680 -4.175 7.384 1.00 96.06 104 ILE A O 1
ATOM 875 N N . VAL A 1 105 ? -10.406 -2.578 5.979 1.00 95.88 105 VAL A N 1
ATOM 876 C CA . VAL A 1 105 ? -10.331 -3.378 4.754 1.00 95.88 105 VAL A CA 1
ATOM 877 C C . VAL A 1 105 ? -9.448 -2.659 3.751 1.00 95.88 105 VAL A C 1
ATOM 879 O O . VAL A 1 105 ? -9.684 -1.497 3.424 1.00 95.88 105 VAL A O 1
ATOM 882 N N . PHE A 1 106 ? -8.438 -3.353 3.244 1.00 97.56 106 PHE A N 1
ATOM 883 C CA . PHE A 1 106 ? -7.620 -2.859 2.143 1.00 97.56 106 PHE A CA 1
ATOM 884 C C . PHE A 1 106 ? -8.164 -3.384 0.823 1.00 97.56 106 PHE A C 1
ATOM 886 O O . PHE A 1 106 ? -8.473 -4.567 0.704 1.00 97.56 106 PHE A O 1
ATOM 893 N N . VAL A 1 107 ? -8.260 -2.511 -0.172 1.00 95.31 107 VAL A N 1
ATOM 894 C CA . VAL A 1 107 ? -8.694 -2.834 -1.529 1.00 95.31 107 VAL A CA 1
ATOM 895 C C . VAL A 1 107 ? -7.688 -2.246 -2.502 1.00 95.31 107 VAL A C 1
ATOM 897 O O . VAL A 1 107 ? -7.396 -1.056 -2.478 1.00 95.31 107 VAL A O 1
ATOM 900 N N . GLY A 1 108 ? -7.120 -3.082 -3.353 1.00 94.56 108 GLY A N 1
ATOM 901 C CA . GLY A 1 108 ? -6.144 -2.668 -4.347 1.00 94.56 108 GLY A CA 1
ATOM 902 C C . GLY A 1 108 ? -6.608 -3.108 -5.717 1.00 94.56 108 GLY A C 1
ATOM 903 O O . GLY A 1 108 ? -7.092 -4.227 -5.870 1.00 94.56 108 GLY A O 1
ATOM 904 N N . HIS A 1 109 ? -6.427 -2.254 -6.714 1.00 93.06 109 HIS A N 1
ATOM 905 C CA . HIS A 1 109 ? -6.650 -2.602 -8.111 1.00 93.06 109 HIS A CA 1
ATOM 906 C C . HIS A 1 109 ? -5.368 -2.400 -8.919 1.00 93.06 109 HIS A C 1
ATOM 908 O O . HIS A 1 109 ? -4.765 -1.328 -8.842 1.00 93.06 109 HIS A O 1
ATOM 914 N N . SER A 1 110 ? -4.963 -3.384 -9.729 1.00 91.31 110 SER A N 1
ATOM 915 C CA . SER A 1 110 ? -3.747 -3.293 -10.552 1.00 91.31 110 SER A CA 1
ATOM 916 C C . SER A 1 110 ? -2.522 -2.921 -9.705 1.00 91.31 110 SER A C 1
ATOM 918 O O . SER A 1 110 ? -2.242 -3.599 -8.721 1.00 91.31 110 SER A O 1
ATOM 920 N N . MET A 1 111 ? -1.791 -1.850 -10.024 1.00 91.25 111 MET A N 1
ATOM 921 C CA . MET A 1 111 ? -0.650 -1.380 -9.217 1.00 91.25 111 MET A CA 1
ATOM 922 C C . MET A 1 111 ? -1.034 -1.057 -7.765 1.00 91.25 111 MET A C 1
ATOM 924 O O . MET A 1 111 ? -0.212 -1.203 -6.864 1.00 91.25 111 MET A O 1
ATOM 928 N N . GLY A 1 112 ? -2.290 -0.690 -7.509 1.00 92.94 112 GLY A N 1
ATOM 929 C CA . GLY A 1 112 ? -2.800 -0.437 -6.168 1.00 92.94 112 GLY A CA 1
ATOM 930 C C . GLY A 1 112 ? -2.619 -1.620 -5.219 1.00 92.94 112 GLY A C 1
ATOM 931 O O . GLY A 1 112 ? -2.324 -1.407 -4.046 1.00 92.94 112 GLY A O 1
ATOM 932 N N . THR A 1 113 ? -2.700 -2.864 -5.717 1.00 94.88 113 THR A N 1
ATOM 933 C CA . THR A 1 113 ? -2.504 -4.076 -4.895 1.00 94.88 113 THR A CA 1
ATOM 934 C C . THR A 1 113 ? -1.105 -4.152 -4.304 1.00 94.88 113 THR A C 1
ATOM 936 O O . THR A 1 113 ? -0.926 -4.598 -3.173 1.00 94.88 113 THR A O 1
ATOM 939 N N . VAL A 1 114 ? -0.106 -3.707 -5.065 1.00 94.69 114 VAL A N 1
ATOM 940 C CA . VAL A 1 114 ? 1.296 -3.696 -4.649 1.00 94.69 114 VAL A CA 1
ATOM 941 C C . VAL A 1 114 ? 1.482 -2.722 -3.485 1.00 94.69 114 VAL A C 1
ATOM 943 O O . VAL A 1 114 ? 2.090 -3.067 -2.472 1.00 94.69 114 VAL A O 1
ATOM 946 N N . PHE A 1 115 ? 0.873 -1.542 -3.576 1.00 95.25 115 PHE A N 1
ATOM 947 C CA . PHE A 1 115 ? 0.968 -0.526 -2.535 1.00 95.25 115 PHE A CA 1
ATOM 948 C C . PHE A 1 115 ? 0.231 -0.897 -1.250 1.00 95.25 115 PHE A C 1
ATOM 950 O O . PHE A 1 115 ? 0.809 -0.748 -0.178 1.00 95.25 115 PHE A O 1
ATOM 957 N N . ILE A 1 116 ? -0.993 -1.435 -1.320 1.00 96.81 116 ILE A N 1
ATOM 958 C CA . ILE A 1 116 ? -1.716 -1.832 -0.098 1.00 96.81 116 ILE A CA 1
ATOM 959 C C . ILE A 1 116 ? -1.050 -3.010 0.620 1.00 96.81 116 ILE A C 1
ATOM 961 O O . ILE A 1 116 ? -1.014 -3.033 1.849 1.00 96.81 116 ILE A O 1
ATOM 965 N N . ARG A 1 117 ? -0.460 -3.962 -0.121 1.00 96.19 117 ARG A N 1
ATOM 966 C CA . ARG A 1 117 ? 0.338 -5.041 0.476 1.00 96.19 117 ARG A CA 1
ATOM 967 C C . ARG A 1 117 ? 1.563 -4.469 1.171 1.00 96.19 117 ARG A C 1
ATOM 969 O O . ARG A 1 117 ? 1.841 -4.834 2.310 1.00 96.19 117 ARG A O 1
ATOM 976 N N . LYS A 1 118 ? 2.273 -3.550 0.510 1.00 96.19 118 LYS A N 1
ATOM 977 C CA . LYS A 1 118 ? 3.450 -2.904 1.092 1.00 96.19 118 LYS A CA 1
ATOM 978 C C . LYS A 1 118 ? 3.102 -2.061 2.315 1.00 96.19 118 LYS A C 1
ATOM 980 O O . LYS A 1 118 ? 3.831 -2.133 3.295 1.00 96.19 118 LYS A O 1
ATOM 985 N N . ALA A 1 119 ? 1.979 -1.345 2.301 1.00 96.44 119 ALA A N 1
ATOM 986 C CA . ALA A 1 119 ? 1.469 -0.625 3.464 1.00 96.44 119 ALA A CA 1
ATOM 987 C C . ALA A 1 119 ? 1.182 -1.577 4.627 1.00 96.44 119 ALA A C 1
ATOM 989 O O . ALA A 1 119 ? 1.631 -1.322 5.739 1.00 96.44 119 ALA A O 1
ATOM 990 N N . TYR A 1 120 ? 0.518 -2.710 4.378 1.00 97.25 120 TYR A N 1
ATOM 991 C CA . TYR A 1 120 ? 0.292 -3.710 5.422 1.00 97.25 120 TYR A CA 1
ATOM 992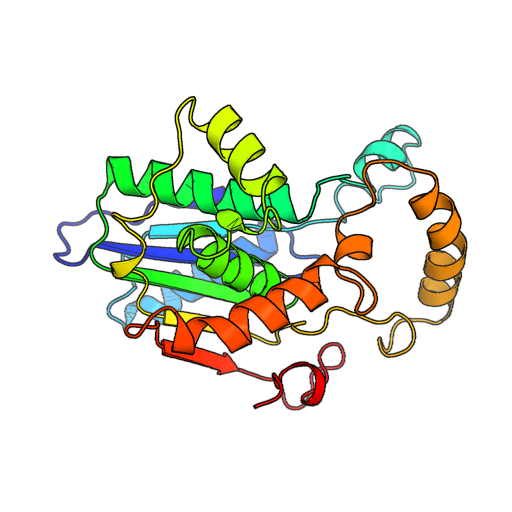 C C . TYR A 1 120 ? 1.609 -4.235 6.012 1.00 97.25 120 TYR A C 1
ATOM 994 O O . TYR A 1 120 ? 1.779 -4.237 7.229 1.00 97.25 120 TYR A O 1
ATOM 1002 N N . VAL A 1 121 ? 2.554 -4.636 5.154 1.00 95.44 121 VAL A N 1
ATOM 1003 C CA . VAL A 1 121 ? 3.875 -5.139 5.566 1.00 95.44 121 VAL A CA 1
ATOM 1004 C C . VAL A 1 121 ? 4.628 -4.097 6.390 1.00 95.44 121 VAL A C 1
ATOM 1006 O O . VAL A 1 121 ? 5.089 -4.417 7.484 1.00 95.44 121 VAL A O 1
ATOM 1009 N N . ALA A 1 122 ? 4.702 -2.855 5.913 1.00 94.81 122 ALA A N 1
ATOM 1010 C CA . ALA A 1 122 ? 5.371 -1.769 6.621 1.00 94.81 122 ALA A CA 1
ATOM 1011 C C . ALA A 1 122 ? 4.699 -1.478 7.973 1.00 94.81 122 ALA A C 1
ATOM 1013 O O . ALA A 1 122 ? 5.375 -1.359 8.990 1.00 94.81 122 ALA A O 1
ATOM 1014 N N . ALA A 1 123 ? 3.365 -1.483 8.033 1.00 95.25 123 ALA A N 1
ATOM 1015 C CA . ALA A 1 123 ? 2.629 -1.287 9.281 1.00 95.25 123 ALA A CA 1
ATOM 1016 C C . ALA A 1 123 ? 2.915 -2.365 10.343 1.00 95.25 123 ALA A C 1
ATOM 1018 O O . ALA A 1 123 ? 2.714 -2.123 11.531 1.00 95.25 123 ALA A O 1
ATOM 1019 N N . THR A 1 124 ? 3.404 -3.549 9.954 1.00 94.06 124 THR A N 1
ATOM 1020 C CA . THR A 1 124 ? 3.814 -4.572 10.929 1.00 94.06 124 THR A CA 1
ATOM 1021 C C . THR A 1 124 ? 5.077 -4.210 11.707 1.00 94.06 124 THR A C 1
ATOM 1023 O O . THR A 1 124 ? 5.308 -4.781 12.770 1.00 94.06 124 THR A O 1
ATOM 1026 N N . GLY A 1 125 ? 5.924 -3.320 11.177 1.00 91.31 125 GLY A N 1
ATOM 1027 C CA . GLY A 1 125 ? 7.226 -2.978 11.754 1.00 91.31 125 GLY A CA 1
ATOM 1028 C C . GLY A 1 125 ? 8.266 -4.109 11.735 1.00 91.31 125 GLY A C 1
ATOM 1029 O O . GLY A 1 125 ? 9.423 -3.879 12.090 1.00 91.31 125 GLY A O 1
ATOM 1030 N N . LEU A 1 126 ? 7.906 -5.321 11.291 1.00 86.62 126 LEU A N 1
ATOM 1031 C CA . LEU A 1 126 ? 8.753 -6.521 11.366 1.00 86.62 126 LEU A CA 1
ATOM 1032 C C . LEU A 1 126 ? 10.064 -6.377 10.585 1.00 86.62 126 LEU A C 1
ATOM 1034 O O . LEU A 1 126 ? 11.097 -6.933 10.970 1.00 86.62 126 LEU A O 1
ATOM 1038 N N . PHE A 1 127 ? 10.030 -5.590 9.510 1.00 83.12 127 PHE A N 1
ATOM 1039 C CA . PHE A 1 127 ? 11.160 -5.399 8.609 1.00 83.12 127 PHE A CA 1
ATOM 1040 C C . PHE A 1 127 ? 11.949 -4.112 8.859 1.00 83.12 127 PHE A C 1
ATOM 1042 O O . PHE A 1 127 ? 12.964 -3.891 8.193 1.00 83.12 127 PHE A O 1
ATOM 1049 N N . ARG A 1 128 ? 11.563 -3.301 9.859 1.00 81.75 128 ARG A N 1
ATOM 1050 C CA . ARG A 1 128 ? 12.277 -2.062 10.221 1.00 81.75 128 ARG A CA 1
ATOM 1051 C C . ARG A 1 128 ? 13.744 -2.348 10.562 1.00 81.75 128 ARG A C 1
ATOM 1053 O O . ARG A 1 128 ? 14.632 -1.623 10.125 1.00 81.75 128 ARG A O 1
ATOM 1060 N N . LYS A 1 129 ? 14.020 -3.479 11.228 1.00 74.81 129 LYS A N 1
ATOM 1061 C CA . LYS A 1 129 ? 15.384 -3.921 11.588 1.00 74.81 129 LYS A CA 1
ATOM 1062 C C . LYS A 1 129 ? 16.299 -4.209 10.390 1.00 74.81 129 LYS A C 1
ATOM 1064 O O . LYS A 1 129 ? 17.514 -4.144 10.530 1.00 74.81 129 LYS A O 1
ATOM 1069 N N . TYR A 1 130 ? 15.732 -4.524 9.224 1.00 77.62 130 TYR A N 1
ATOM 1070 C CA . TYR A 1 130 ? 16.494 -4.822 8.008 1.00 77.62 130 TYR A CA 1
ATOM 1071 C C . TYR A 1 130 ? 16.712 -3.589 7.125 1.00 77.62 130 TYR A C 1
ATOM 1073 O O . TYR A 1 130 ? 17.260 -3.717 6.032 1.00 77.62 130 TYR A O 1
ATOM 1081 N N . LYS A 1 131 ? 16.271 -2.402 7.570 1.00 78.69 131 LYS A N 1
ATOM 1082 C CA . LYS A 1 131 ? 16.429 -1.127 6.853 1.00 78.69 131 LYS A CA 1
ATOM 1083 C C . LYS A 1 131 ? 15.866 -1.136 5.421 1.00 78.69 131 LYS A C 1
ATOM 1085 O O . LYS A 1 131 ? 16.229 -0.308 4.593 1.00 78.69 131 LYS A O 1
ATOM 1090 N N . PHE A 1 132 ? 14.955 -2.062 5.102 1.00 72.62 132 PHE A N 1
ATOM 1091 C CA . PHE A 1 132 ? 14.341 -2.147 3.770 1.00 72.62 132 PHE A CA 1
ATOM 1092 C C . PHE A 1 132 ? 13.369 -0.999 3.472 1.00 72.62 132 PHE A C 1
ATOM 1094 O O . PHE A 1 132 ? 13.002 -0.803 2.314 1.00 72.62 132 PHE A O 1
ATOM 1101 N N . GLU A 1 133 ? 12.941 -0.285 4.511 1.00 80.38 133 GLU A N 1
ATOM 1102 C CA . GLU A 1 133 ? 11.796 0.627 4.517 1.00 80.38 133 GLU A CA 1
ATOM 1103 C C . GLU A 1 133 ? 12.122 1.962 5.207 1.00 80.38 133 GLU A C 1
ATOM 1105 O O . GLU A 1 133 ? 11.198 2.672 5.580 1.00 80.38 133 GLU A O 1
ATOM 1110 N N . GLU A 1 134 ? 13.405 2.309 5.400 1.00 85.94 134 GLU A N 1
ATOM 1111 C CA . GLU A 1 134 ? 13.799 3.555 6.093 1.00 85.94 134 GLU A CA 1
ATOM 1112 C C . GLU A 1 134 ? 13.093 4.779 5.497 1.00 85.94 134 GLU A C 1
ATOM 1114 O O . GLU A 1 134 ? 12.426 5.494 6.235 1.00 85.94 134 GLU A O 1
ATOM 1119 N N . SER A 1 135 ? 13.065 4.921 4.166 1.00 90.00 135 SER A N 1
ATOM 1120 C CA . SER A 1 135 ? 12.374 6.043 3.514 1.00 90.00 135 SER A CA 1
ATOM 1121 C C . SER A 1 135 ? 10.858 6.077 3.749 1.00 90.00 135 SER A C 1
ATOM 1123 O O . SER A 1 135 ? 10.268 7.154 3.732 1.00 90.00 135 SER A O 1
ATOM 1125 N N . ILE A 1 136 ? 10.207 4.934 4.019 1.00 92.44 136 ILE A N 1
ATOM 1126 C CA . ILE A 1 136 ? 8.789 4.918 4.421 1.00 92.44 136 ILE A CA 1
ATOM 1127 C C . ILE A 1 136 ? 8.647 5.555 5.804 1.00 92.44 136 ILE A C 1
ATOM 1129 O O . ILE A 1 136 ? 7.801 6.429 5.990 1.00 92.44 136 ILE A O 1
ATOM 1133 N N . TYR A 1 137 ? 9.449 5.108 6.774 1.00 92.50 137 TYR A N 1
ATOM 1134 C CA . TYR A 1 137 ? 9.354 5.585 8.154 1.00 92.50 137 TYR A CA 1
ATOM 1135 C C . TYR A 1 137 ? 9.815 7.035 8.286 1.00 92.50 137 TYR A C 1
ATOM 1137 O O . TYR A 1 137 ? 9.125 7.798 8.949 1.00 92.50 137 TYR A O 1
ATOM 1145 N N . ASP A 1 138 ? 10.896 7.427 7.610 1.00 92.25 138 ASP A N 1
ATOM 1146 C CA . ASP A 1 138 ? 11.415 8.798 7.619 1.00 92.25 138 ASP A CA 1
ATOM 1147 C C . ASP A 1 138 ? 10.372 9.780 7.066 1.00 92.25 138 ASP A C 1
ATOM 1149 O O . ASP A 1 138 ? 10.077 10.807 7.680 1.00 92.25 138 ASP A O 1
ATOM 1153 N N . HIS A 1 139 ? 9.748 9.443 5.928 1.00 92.12 139 HIS A N 1
ATOM 1154 C CA . HIS A 1 139 ? 8.687 10.267 5.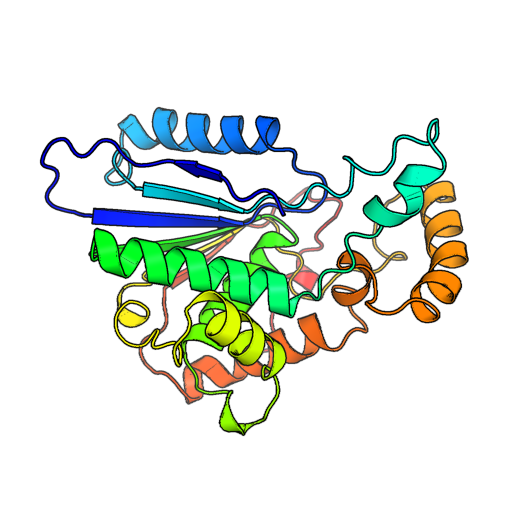342 1.00 92.12 139 HIS A CA 1
ATOM 1155 C C . HIS A 1 139 ? 7.446 10.310 6.235 1.00 92.12 139 HIS A C 1
ATOM 1157 O O . HIS A 1 139 ? 6.850 11.368 6.436 1.00 92.12 139 HIS A O 1
ATOM 1163 N N . LEU A 1 140 ? 7.054 9.171 6.807 1.00 92.94 140 LEU A N 1
ATOM 1164 C CA . LEU A 1 140 ? 5.896 9.089 7.691 1.00 92.94 140 LEU A CA 1
ATOM 1165 C C . LEU A 1 140 ? 6.104 9.878 8.994 1.00 92.94 140 LEU A C 1
ATOM 1167 O O . LEU A 1 140 ? 5.204 10.607 9.412 1.00 92.94 140 LEU A O 1
ATOM 1171 N N . GLU A 1 141 ? 7.284 9.782 9.605 1.00 94.38 141 GLU A N 1
ATOM 1172 C CA . GLU A 1 141 ? 7.679 10.549 10.789 1.00 94.38 141 GLU A CA 1
ATOM 1173 C C . GLU A 1 141 ? 7.699 12.048 10.487 1.00 94.38 141 GLU A C 1
ATOM 1175 O O . GLU A 1 141 ? 7.101 12.826 11.233 1.00 94.38 141 GLU A O 1
ATOM 1180 N N . ALA A 1 142 ? 8.283 12.456 9.355 1.00 94.31 142 ALA A N 1
ATOM 1181 C CA . ALA A 1 142 ? 8.282 13.851 8.921 1.00 94.31 142 ALA A CA 1
ATOM 1182 C C . ALA A 1 142 ? 6.859 14.414 8.764 1.00 94.31 142 ALA A C 1
ATOM 1184 O O . ALA A 1 142 ? 6.611 15.579 9.079 1.00 94.31 142 ALA A O 1
ATOM 1185 N N . ARG A 1 143 ? 5.902 13.592 8.310 1.00 92.69 143 ARG A N 1
ATOM 1186 C CA . ARG A 1 143 ? 4.497 13.996 8.150 1.00 92.69 143 ARG A CA 1
ATOM 1187 C C . ARG A 1 143 ? 3.698 14.004 9.450 1.00 92.69 143 ARG A C 1
ATOM 1189 O O . ARG A 1 143 ? 2.810 14.844 9.599 1.00 92.69 143 ARG A O 1
ATOM 1196 N N . LEU A 1 144 ? 3.950 13.060 10.353 1.00 93.19 144 LEU A N 1
ATOM 1197 C CA . LEU A 1 144 ? 3.244 12.967 11.635 1.00 93.19 144 LEU A CA 1
ATOM 1198 C C . LEU A 1 144 ? 3.849 13.878 12.711 1.00 93.19 144 LEU A C 1
ATOM 1200 O O . LEU A 1 144 ? 3.163 14.209 13.675 1.00 93.19 144 LEU A O 1
ATOM 1204 N N . GLY A 1 145 ? 5.119 14.263 12.569 1.00 95.81 145 GLY A N 1
ATOM 1205 C CA . GLY A 1 145 ? 5.881 14.970 13.600 1.00 95.81 145 GLY A CA 1
ATOM 1206 C C . GLY A 1 145 ? 6.215 14.099 14.818 1.00 95.81 145 GLY A C 1
ATOM 1207 O O . GLY A 1 145 ? 6.457 14.637 15.898 1.00 95.81 145 GLY A O 1
ATOM 1208 N N . ARG A 1 146 ? 6.167 12.766 14.674 1.00 93.44 146 ARG A N 1
ATOM 1209 C CA . ARG A 1 146 ? 6.430 11.770 15.728 1.00 93.44 146 ARG A CA 1
ATOM 1210 C C . ARG A 1 146 ? 6.753 10.397 15.134 1.00 93.44 146 ARG A C 1
ATOM 1212 O O . ARG A 1 146 ? 6.333 10.112 14.012 1.00 93.44 146 ARG A O 1
ATOM 1219 N N . ASP A 1 147 ? 7.388 9.525 15.923 1.00 90.25 147 ASP A N 1
ATOM 1220 C CA . ASP A 1 147 ? 7.589 8.115 15.550 1.00 90.25 147 ASP A CA 1
ATOM 1221 C C . ASP A 1 147 ? 6.220 7.446 15.309 1.00 90.25 147 ASP A C 1
ATOM 1223 O O . ASP A 1 147 ? 5.294 7.573 16.133 1.00 90.25 147 ASP A O 1
ATOM 1227 N N . PRO A 1 148 ? 6.035 6.791 14.155 1.00 88.25 148 PRO A N 1
ATOM 1228 C CA . PRO A 1 148 ? 4.729 6.294 13.778 1.00 88.25 148 PRO A CA 1
ATOM 1229 C C . PRO A 1 148 ? 4.440 4.952 14.474 1.00 88.25 148 PRO A C 1
ATOM 1231 O O . PRO A 1 148 ? 5.280 4.054 14.510 1.00 88.25 148 PRO A O 1
ATOM 1234 N N . ASN A 1 149 ? 3.232 4.796 15.031 1.00 86.25 149 ASN A N 1
ATOM 1235 C CA . ASN A 1 149 ? 2.857 3.632 15.841 1.00 86.25 149 ASN A CA 1
ATOM 1236 C C . ASN A 1 149 ? 1.584 2.954 15.313 1.00 86.25 149 ASN A C 1
ATOM 1238 O O . ASN A 1 149 ? 0.483 3.144 15.832 1.00 86.25 149 ASN A O 1
ATOM 1242 N N . MET A 1 150 ? 1.755 2.079 14.321 1.00 90.81 150 MET A N 1
ATOM 1243 C CA . MET A 1 150 ? 0.632 1.376 13.692 1.00 90.81 150 MET A CA 1
ATOM 1244 C C . MET A 1 150 ? 0.088 0.202 14.518 1.00 90.81 150 MET A C 1
ATOM 1246 O O . MET A 1 150 ? -0.900 -0.421 14.122 1.00 90.81 150 MET A O 1
ATOM 1250 N N . THR A 1 151 ? 0.695 -0.124 15.669 1.00 86.62 151 THR A N 1
ATOM 1251 C CA . THR A 1 151 ? 0.319 -1.312 16.463 1.00 86.62 151 THR A CA 1
ATOM 1252 C C . THR A 1 151 ? -1.130 -1.277 16.945 1.00 86.62 151 THR A C 1
ATOM 1254 O O . THR A 1 151 ? -1.722 -2.324 17.200 1.00 86.62 151 THR A O 1
ATOM 1257 N N . HIS A 1 152 ? -1.725 -0.086 17.031 1.00 92.56 152 HIS A N 1
ATOM 1258 C CA . HIS A 1 152 ? -3.086 0.099 17.517 1.00 92.56 152 HIS A CA 1
ATOM 1259 C C . HIS A 1 152 ? -4.161 -0.299 16.501 1.00 92.56 152 HIS A C 1
ATOM 1261 O O . HIS A 1 152 ? -5.172 -0.883 16.891 1.00 92.56 152 HIS A O 1
ATOM 1267 N N . TRP A 1 153 ? -3.961 0.011 15.217 1.00 95.81 153 TRP A N 1
ATOM 1268 C CA . TRP A 1 153 ? -4.958 -0.237 14.173 1.00 95.81 153 TRP A CA 1
ATOM 1269 C C . TRP A 1 153 ? -4.638 -1.453 13.313 1.00 95.81 153 TRP A C 1
ATOM 1271 O O . TRP A 1 153 ? -5.554 -2.057 12.763 1.00 95.81 153 TRP A O 1
ATOM 1281 N N . LEU A 1 154 ? -3.369 -1.864 13.225 1.00 96.75 154 LEU A N 1
ATOM 1282 C CA . LEU A 1 154 ? -2.960 -3.033 12.446 1.00 96.75 154 LEU A CA 1
ATOM 1283 C C . LEU A 1 154 ? -3.769 -4.305 12.783 1.00 96.75 154 LEU A C 1
ATOM 1285 O O . LEU A 1 154 ? -4.185 -4.986 11.845 1.00 96.75 154 LEU A O 1
ATOM 1289 N N . PRO A 1 155 ? -4.068 -4.637 14.061 1.00 96.81 155 PRO A N 1
ATOM 1290 C CA . PRO A 1 155 ? -4.897 -5.800 14.395 1.00 96.81 155 PRO A CA 1
ATOM 1291 C C . PRO A 1 155 ? -6.352 -5.700 13.914 1.00 96.81 155 PRO A C 1
ATOM 1293 O O . PRO A 1 155 ? -7.083 -6.680 13.994 1.00 96.81 155 PRO A O 1
ATOM 1296 N N . LYS A 1 156 ? -6.797 -4.520 13.461 1.00 97.25 156 LYS A N 1
ATOM 1297 C CA . LYS A 1 156 ? -8.139 -4.295 12.908 1.00 97.25 156 LYS A CA 1
ATOM 1298 C C . LYS A 1 156 ? -8.210 -4.521 11.406 1.00 97.25 156 LYS A C 1
ATOM 1300 O O . LYS A 1 156 ? -9.310 -4.505 10.860 1.00 97.25 156 LYS A O 1
ATOM 1305 N N . VAL A 1 157 ? -7.075 -4.717 10.732 1.00 97.69 157 VAL A N 1
ATOM 1306 C CA . VAL A 1 157 ? -7.072 -5.083 9.315 1.00 97.69 157 VAL A CA 1
ATOM 1307 C C . VAL A 1 157 ? -7.591 -6.509 9.193 1.00 97.69 157 VAL A C 1
ATOM 1309 O O . VAL A 1 157 ? -6.905 -7.460 9.555 1.00 97.69 157 VAL A O 1
ATOM 1312 N N . GLU A 1 158 ? -8.815 -6.649 8.697 1.00 96.88 158 GLU A N 1
ATOM 1313 C CA . GLU A 1 158 ? -9.495 -7.941 8.587 1.00 96.88 158 GLU A CA 1
ATOM 1314 C C . GLU A 1 158 ? -9.236 -8.582 7.222 1.00 96.88 158 GLU A C 1
ATOM 1316 O O . GLU A 1 158 ? -9.070 -9.799 7.112 1.00 96.88 158 GLU A O 1
ATOM 1321 N N . ARG A 1 159 ? -9.214 -7.758 6.165 1.00 96.88 159 ARG A N 1
ATOM 1322 C CA . ARG A 1 159 ? -9.168 -8.232 4.780 1.00 96.88 159 ARG A CA 1
ATOM 1323 C C . ARG A 1 159 ? -8.270 -7.379 3.901 1.00 96.88 159 ARG A C 1
ATOM 1325 O O . ARG A 1 159 ? -8.215 -6.157 4.040 1.00 96.88 159 ARG A O 1
ATOM 1332 N N . ILE A 1 160 ? -7.628 -8.047 2.951 1.00 97.81 160 ILE A N 1
ATOM 1333 C CA . ILE A 1 160 ? -6.859 -7.445 1.865 1.00 97.81 160 ILE A CA 1
ATOM 1334 C C . ILE A 1 160 ? -7.423 -7.998 0.558 1.00 97.81 160 ILE A C 1
ATOM 1336 O O . ILE A 1 160 ? -7.223 -9.165 0.231 1.00 97.81 160 ILE A O 1
ATOM 1340 N N . VAL A 1 161 ? -8.157 -7.165 -0.169 1.00 96.12 161 VAL A N 1
ATOM 1341 C CA . VAL A 1 161 ? -8.808 -7.496 -1.436 1.00 96.12 161 VAL A CA 1
ATOM 1342 C C . VAL A 1 161 ? -7.952 -6.979 -2.585 1.00 96.12 161 VAL A C 1
ATOM 1344 O O . VAL A 1 161 ? -7.634 -5.794 -2.661 1.00 96.12 161 VAL A O 1
ATOM 1347 N N . MET A 1 162 ? -7.578 -7.870 -3.493 1.00 96.06 162 MET A N 1
ATOM 1348 C CA . MET A 1 162 ? -6.718 -7.581 -4.631 1.00 96.06 162 MET A CA 1
ATOM 1349 C C . MET A 1 162 ? -7.460 -7.872 -5.927 1.00 96.06 162 MET A C 1
ATOM 1351 O O . MET A 1 162 ? -7.850 -9.008 -6.180 1.00 96.06 162 MET A O 1
ATOM 1355 N N . LEU A 1 163 ? -7.631 -6.845 -6.749 1.00 93.31 163 LEU A N 1
ATOM 1356 C CA . LEU A 1 163 ? -8.335 -6.900 -8.024 1.00 93.31 163 LEU A CA 1
ATOM 1357 C C . LEU A 1 163 ? -7.309 -6.756 -9.150 1.00 93.31 163 LEU A C 1
ATOM 1359 O O . LEU A 1 163 ? -6.697 -5.694 -9.277 1.00 93.31 163 LEU A O 1
ATOM 1363 N N . SER A 1 164 ? -7.099 -7.811 -9.942 1.00 92.12 164 SER A N 1
ATOM 1364 C CA . SER A 1 164 ? -6.161 -7.805 -11.079 1.00 92.12 164 SER A CA 1
ATOM 1365 C C . SER A 1 164 ? -4.778 -7.243 -10.712 1.00 92.12 164 SER A C 1
ATOM 1367 O O . SER A 1 164 ? -4.292 -6.303 -11.329 1.00 92.12 164 SER A O 1
ATOM 1369 N N . GLY A 1 165 ? -4.164 -7.744 -9.637 1.00 91.19 165 GLY A N 1
ATOM 1370 C CA . GLY A 1 165 ? -2.954 -7.151 -9.057 1.00 91.19 165 GLY A CA 1
ATOM 1371 C C . GLY A 1 165 ? -1.660 -7.408 -9.836 1.00 91.19 165 GLY A C 1
ATOM 1372 O O . GLY A 1 165 ? -1.345 -8.548 -10.158 1.00 91.19 165 GLY A O 1
ATOM 1373 N N . LEU A 1 166 ? -0.834 -6.375 -10.039 1.00 89.00 166 LEU A N 1
ATOM 1374 C CA . LEU A 1 166 ? 0.490 -6.494 -10.683 1.00 89.00 166 LEU A CA 1
ATOM 1375 C C . LEU A 1 166 ? 1.588 -6.888 -9.681 1.00 89.00 166 LEU A C 1
ATOM 1377 O O . LEU A 1 166 ? 2.552 -6.158 -9.460 1.00 89.00 166 LEU A O 1
ATOM 1381 N N . LEU A 1 167 ? 1.434 -8.039 -9.023 1.00 90.25 167 LEU A N 1
ATOM 1382 C CA . LEU A 1 167 ? 2.239 -8.404 -7.847 1.00 90.25 167 LEU A CA 1
ATOM 1383 C C . LEU A 1 167 ? 3.730 -8.628 -8.141 1.00 90.25 167 LEU A C 1
ATOM 1385 O O . LEU A 1 167 ? 4.567 -8.382 -7.274 1.00 90.25 167 LEU A O 1
ATOM 1389 N N . ARG A 1 168 ? 4.075 -9.057 -9.360 1.00 89.25 168 ARG A N 1
ATOM 1390 C CA . ARG A 1 168 ? 5.472 -9.209 -9.810 1.00 89.25 168 ARG A CA 1
ATOM 1391 C C . ARG A 1 168 ? 6.089 -7.926 -10.345 1.00 89.25 168 ARG A C 1
ATOM 1393 O O . ARG A 1 168 ? 7.250 -7.947 -10.731 1.00 89.25 168 ARG A O 1
ATOM 1400 N N . GLY A 1 169 ? 5.338 -6.832 -10.356 1.00 88.38 169 GLY A N 1
ATOM 1401 C CA . GLY A 1 169 ? 5.654 -5.687 -11.188 1.00 88.38 169 GLY A CA 1
ATOM 1402 C C . GLY A 1 169 ? 5.241 -5.923 -12.637 1.00 88.38 169 GLY A C 1
ATOM 1403 O O . GLY A 1 169 ? 4.514 -6.866 -12.952 1.00 88.38 169 GLY A O 1
ATOM 1404 N N . TRP A 1 170 ? 5.684 -5.032 -13.513 1.00 86.19 170 TRP A N 1
ATOM 1405 C CA . TRP A 1 170 ? 5.341 -5.054 -14.931 1.00 86.19 170 TRP A CA 1
ATOM 1406 C C . TRP A 1 170 ? 6.588 -5.163 -15.813 1.00 86.19 170 TRP A C 1
ATOM 1408 O O . TRP A 1 170 ? 7.700 -4.833 -15.391 1.00 86.19 170 TRP A O 1
ATOM 1418 N N . ASN A 1 171 ? 6.390 -5.627 -17.045 1.00 85.00 171 ASN A N 1
ATOM 1419 C CA . ASN A 1 171 ? 7.422 -5.738 -18.068 1.00 85.00 171 ASN A CA 1
ATOM 1420 C C . ASN A 1 171 ? 6.890 -5.169 -19.390 1.00 85.00 171 ASN A C 1
ATOM 1422 O O . ASN A 1 171 ? 5.839 -5.593 -19.863 1.00 85.00 171 ASN A O 1
ATOM 1426 N N . LEU A 1 172 ? 7.622 -4.231 -20.002 1.00 77.94 172 LEU A N 1
ATOM 1427 C CA . LEU A 1 172 ? 7.269 -3.652 -21.307 1.00 77.94 172 LEU A CA 1
ATOM 1428 C C . LEU A 1 172 ? 7.077 -4.707 -22.401 1.00 77.94 172 LEU A C 1
ATOM 1430 O O . LEU A 1 172 ? 6.323 -4.462 -23.336 1.00 77.94 172 LEU A O 1
ATOM 1434 N N . ASP A 1 173 ? 7.767 -5.841 -22.291 1.00 77.62 173 ASP A N 1
ATOM 1435 C CA . ASP A 1 173 ? 7.759 -6.894 -23.308 1.00 77.62 173 ASP A CA 1
ATOM 1436 C C . ASP A 1 173 ? 6.524 -7.801 -23.205 1.00 77.62 173 ASP A C 1
ATOM 1438 O O . ASP A 1 173 ? 6.131 -8.423 -24.188 1.00 77.62 173 ASP A O 1
ATOM 1442 N N . GLU A 1 174 ? 5.915 -7.864 -22.020 1.00 73.69 174 GLU A N 1
ATOM 1443 C CA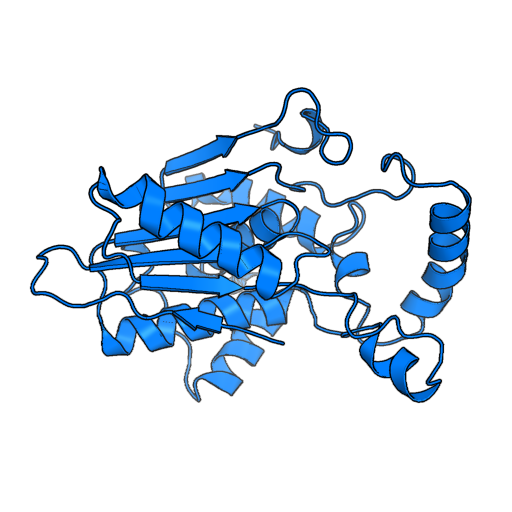 . GLU A 1 174 ? 4.737 -8.691 -21.725 1.00 73.69 174 GLU A CA 1
ATOM 1444 C C . GLU A 1 174 ? 3.438 -7.897 -21.837 1.00 73.69 174 GLU A C 1
ATOM 1446 O O . GLU A 1 174 ? 2.375 -8.455 -22.098 1.00 73.69 174 GLU A O 1
ATOM 1451 N N . PHE A 1 175 ? 3.518 -6.581 -21.654 1.00 69.75 175 PHE A N 1
ATOM 1452 C CA . PHE A 1 175 ? 2.385 -5.704 -21.859 1.00 69.75 175 PHE A CA 1
ATOM 1453 C C . PHE A 1 175 ? 2.060 -5.669 -23.353 1.00 69.75 175 PHE A C 1
ATOM 1455 O O . PHE A 1 175 ? 2.875 -5.209 -24.152 1.00 69.75 175 PHE A O 1
ATOM 1462 N N . GLY A 1 176 ? 0.845 -6.086 -23.727 1.00 65.56 176 GLY A N 1
ATOM 1463 C CA . GLY A 1 176 ? 0.288 -5.994 -25.088 1.00 65.56 176 GLY A CA 1
ATOM 1464 C C . GLY A 1 176 ? 0.081 -4.556 -25.594 1.00 65.56 176 GLY A C 1
ATOM 1465 O O . GLY A 1 176 ? -0.865 -4.266 -26.321 1.00 65.56 176 GLY A O 1
ATOM 1466 N N . LEU A 1 177 ? 0.937 -3.624 -25.173 1.00 69.25 177 LEU A N 1
ATOM 1467 C CA . LEU A 1 177 ? 0.929 -2.221 -25.539 1.00 69.25 177 LEU A CA 1
ATOM 1468 C C . LEU A 1 177 ? 1.375 -2.041 -26.990 1.00 69.25 177 LEU A C 1
ATOM 1470 O O . LEU A 1 177 ? 2.169 -2.804 -27.539 1.00 69.25 177 LEU A O 1
ATOM 1474 N N . ASN A 1 178 ? 0.892 -0.960 -27.602 1.00 72.44 178 ASN A N 1
ATOM 1475 C CA . ASN A 1 178 ? 1.297 -0.575 -28.947 1.00 72.44 178 ASN A CA 1
ATOM 1476 C C . ASN A 1 178 ? 2.830 -0.458 -29.028 1.00 72.44 178 ASN A C 1
ATOM 1478 O O . ASN A 1 178 ? 3.460 0.205 -28.201 1.00 72.44 178 ASN A O 1
ATOM 1482 N N . TRP A 1 179 ? 3.424 -1.063 -30.056 1.00 69.81 179 TRP A N 1
ATOM 1483 C CA . TRP A 1 179 ? 4.868 -1.078 -30.286 1.00 69.81 179 TRP A CA 1
ATOM 1484 C C . TRP A 1 179 ? 5.500 0.324 -30.297 1.00 69.81 179 TRP A C 1
ATOM 1486 O O . TRP A 1 179 ? 6.638 0.493 -29.855 1.00 69.81 179 TRP A O 1
ATOM 1496 N N . SER A 1 180 ? 4.761 1.352 -30.726 1.00 68.81 180 SER A N 1
ATOM 1497 C CA . SER A 1 180 ? 5.215 2.748 -30.663 1.00 68.81 180 SER A CA 1
ATOM 1498 C C . SER A 1 180 ? 5.388 3.252 -29.226 1.00 68.81 180 SER A C 1
ATOM 1500 O O . SER A 1 180 ? 6.381 3.913 -28.922 1.00 68.81 180 SER A O 1
ATOM 1502 N N . PHE A 1 181 ? 4.472 2.891 -28.324 1.00 69.06 181 PHE A N 1
ATOM 1503 C CA . PHE A 1 181 ? 4.568 3.205 -26.901 1.00 69.06 181 PHE A CA 1
ATOM 1504 C C . PHE A 1 181 ? 5.719 2.442 -26.248 1.00 69.06 181 PHE A C 1
ATOM 1506 O O . PHE A 1 181 ? 6.521 3.043 -25.541 1.00 69.06 181 PHE A O 1
ATOM 1513 N N . VAL A 1 182 ? 5.849 1.143 -26.538 1.00 75.94 182 VAL A N 1
ATOM 1514 C CA . VAL A 1 182 ? 6.961 0.318 -26.037 1.00 75.94 182 VAL A CA 1
ATOM 1515 C C . VAL A 1 182 ? 8.303 0.899 -26.479 1.00 75.94 182 VAL A C 1
ATOM 1517 O O . VAL A 1 182 ? 9.219 1.043 -25.671 1.00 75.94 182 VAL A O 1
ATOM 1520 N N . THR A 1 183 ? 8.415 1.300 -27.745 1.00 74.50 183 THR A N 1
ATOM 1521 C CA . THR A 1 183 ? 9.633 1.911 -28.289 1.00 74.50 183 THR A CA 1
ATOM 1522 C C . THR A 1 183 ? 9.942 3.238 -27.604 1.00 74.50 183 THR A C 1
ATOM 1524 O O . THR A 1 183 ? 11.071 3.448 -27.162 1.00 74.50 183 THR A O 1
ATOM 1527 N N . LEU A 1 184 ? 8.945 4.114 -27.446 1.00 75.94 184 LEU A N 1
ATOM 1528 C CA . LEU A 1 184 ? 9.124 5.383 -26.746 1.00 75.94 184 LEU A CA 1
ATOM 1529 C C . LEU A 1 184 ? 9.540 5.170 -25.284 1.00 75.94 184 LEU A C 1
ATOM 1531 O O . LEU A 1 184 ? 10.478 5.813 -24.821 1.00 75.94 184 LEU A O 1
ATOM 1535 N N . ALA A 1 185 ? 8.894 4.243 -24.575 1.00 74.50 185 ALA A N 1
ATOM 1536 C CA . ALA A 1 185 ? 9.226 3.910 -23.194 1.00 74.50 185 ALA A CA 1
ATOM 1537 C C . ALA A 1 185 ? 10.658 3.365 -23.071 1.00 74.50 185 ALA A C 1
ATOM 1539 O O . ALA A 1 185 ? 11.405 3.797 -22.194 1.00 74.50 185 ALA A O 1
ATOM 1540 N N . ARG A 1 186 ? 11.088 2.487 -23.989 1.00 80.06 186 ARG A N 1
ATOM 1541 C CA . ARG A 1 186 ? 12.468 1.974 -24.042 1.00 80.06 186 ARG A CA 1
ATOM 1542 C C . ARG A 1 186 ? 13.494 3.080 -24.289 1.00 80.06 186 ARG A C 1
ATOM 1544 O O . ARG A 1 186 ? 14.552 3.054 -23.672 1.00 80.06 186 ARG A O 1
ATOM 1551 N N . LEU A 1 187 ? 13.187 4.056 -25.144 1.00 79.69 187 LEU A N 1
ATOM 1552 C CA . LEU A 1 187 ? 14.063 5.209 -25.395 1.00 79.69 187 LEU A CA 1
ATOM 1553 C C . LEU A 1 187 ? 14.080 6.200 -24.221 1.00 79.69 187 LEU A C 1
ATOM 1555 O O . LEU A 1 187 ? 15.113 6.802 -23.937 1.00 79.69 187 LEU A O 1
ATOM 1559 N N . ALA A 1 188 ? 12.958 6.350 -23.518 1.00 76.62 188 ALA A N 1
ATOM 1560 C CA . ALA A 1 188 ? 12.849 7.210 -22.344 1.00 76.62 188 ALA A CA 1
ATOM 1561 C C . ALA A 1 188 ? 13.508 6.598 -21.096 1.00 76.62 188 ALA A C 1
ATOM 1563 O O . ALA A 1 188 ? 13.919 7.333 -20.201 1.00 76.62 188 ALA A O 1
ATOM 1564 N N . LYS A 1 189 ? 13.638 5.269 -21.024 1.00 75.81 189 LYS A N 1
ATOM 1565 C CA . LYS A 1 189 ? 14.138 4.562 -19.838 1.00 75.81 189 LYS A CA 1
ATOM 1566 C C . LYS A 1 189 ? 15.576 4.949 -19.445 1.00 75.81 189 LYS A C 1
ATOM 1568 O O . LYS A 1 189 ? 15.765 5.295 -18.282 1.00 75.81 189 LYS A O 1
ATOM 1573 N N . PRO A 1 190 ? 16.580 4.983 -20.347 1.00 79.19 190 PRO A N 1
ATOM 1574 C CA . PRO A 1 190 ? 17.920 5.466 -20.002 1.00 79.19 190 PRO A CA 1
ATOM 1575 C C . PRO A 1 190 ? 17.916 6.902 -19.474 1.00 79.19 190 PRO A C 1
ATOM 1577 O O . PRO A 1 190 ? 18.652 7.216 -18.548 1.00 79.19 190 PRO A O 1
ATOM 1580 N N . ILE A 1 191 ? 17.049 7.757 -20.025 1.00 76.44 191 ILE A N 1
ATOM 1581 C CA . ILE A 1 191 ? 16.890 9.141 -19.566 1.00 76.44 191 ILE A CA 1
ATOM 1582 C C . ILE A 1 191 ? 16.302 9.153 -18.151 1.00 76.44 191 ILE A C 1
ATOM 1584 O O . ILE A 1 191 ? 16.801 9.870 -17.293 1.00 76.44 191 ILE A O 1
ATOM 1588 N N . ALA A 1 192 ? 15.303 8.314 -17.876 1.00 70.88 192 ALA A N 1
ATOM 1589 C CA . ALA A 1 192 ? 14.713 8.173 -16.548 1.00 70.88 192 ALA A CA 1
ATOM 1590 C C . ALA A 1 192 ? 15.712 7.667 -15.490 1.00 70.88 192 ALA A C 1
ATOM 1592 O O . ALA A 1 192 ? 15.570 8.019 -14.325 1.00 70.88 192 ALA A O 1
ATOM 1593 N N . PHE A 1 193 ? 16.731 6.885 -15.872 1.00 72.25 193 PHE A N 1
ATOM 1594 C CA . PHE A 1 193 ? 17.814 6.472 -14.965 1.00 72.25 193 PHE A CA 1
ATOM 1595 C C . PHE A 1 193 ? 18.783 7.598 -14.602 1.00 72.25 193 PHE A C 1
ATOM 1597 O O . PHE A 1 193 ? 19.431 7.519 -13.564 1.00 72.25 193 PHE A O 1
ATOM 1604 N N . LEU A 1 194 ? 18.894 8.629 -15.440 1.00 77.12 194 LEU A N 1
ATOM 1605 C CA . LEU A 1 194 ? 19.731 9.799 -15.168 1.00 77.12 194 LEU A CA 1
ATOM 1606 C C . LEU A 1 194 ? 19.018 10.841 -14.299 1.00 77.12 194 LEU A C 1
ATOM 1608 O O . LEU A 1 194 ? 19.615 11.857 -13.951 1.00 77.12 194 LEU A O 1
ATOM 1612 N N . ILE A 1 195 ? 17.744 10.612 -13.980 1.00 70.88 195 ILE A N 1
ATOM 1613 C CA . ILE A 1 195 ? 16.921 11.540 -13.224 1.00 70.88 195 ILE A CA 1
ATOM 1614 C C . ILE A 1 195 ? 16.600 10.928 -11.861 1.00 70.88 195 ILE A C 1
ATOM 1616 O O . ILE A 1 195 ? 16.008 9.852 -11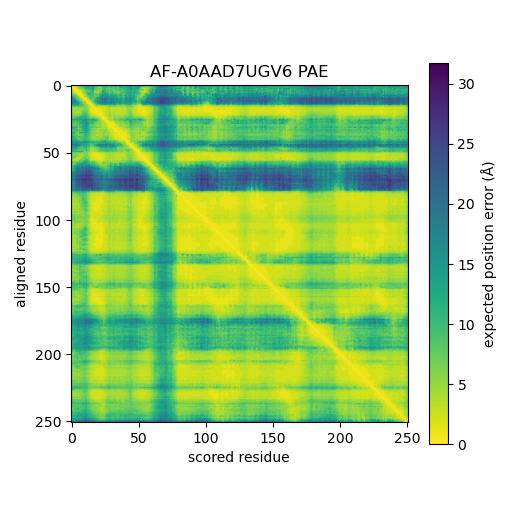.768 1.00 70.88 195 ILE A O 1
ATOM 1620 N N . GLU A 1 196 ? 16.974 11.642 -10.803 1.00 71.50 196 GLU A N 1
ATOM 1621 C CA . GLU A 1 196 ? 16.604 11.311 -9.431 1.00 71.50 196 GLU A CA 1
ATOM 1622 C C . GLU A 1 196 ? 15.609 12.351 -8.890 1.00 71.50 196 GLU A C 1
ATOM 1624 O O . GLU A 1 196 ? 15.864 13.553 -9.026 1.00 71.50 196 GLU A O 1
ATOM 1629 N N . PRO A 1 197 ? 14.491 11.925 -8.266 1.00 68.50 197 PRO A N 1
ATOM 1630 C CA . PRO A 1 197 ? 14.065 10.533 -8.059 1.00 68.50 197 PRO A CA 1
ATOM 1631 C C . PRO A 1 197 ? 13.553 9.841 -9.337 1.00 68.50 197 PRO A C 1
ATOM 1633 O O . PRO A 1 197 ? 13.000 10.470 -10.237 1.00 68.50 197 PRO A O 1
ATOM 1636 N N . ARG A 1 198 ? 13.686 8.509 -9.404 1.00 75.88 198 ARG A N 1
ATOM 1637 C CA . ARG A 1 198 ? 13.197 7.732 -10.556 1.00 75.88 198 ARG A CA 1
ATOM 1638 C C . ARG A 1 198 ? 11.663 7.784 -10.642 1.00 75.88 198 ARG A C 1
ATOM 1640 O O . ARG A 1 198 ? 11.000 7.758 -9.606 1.00 75.88 198 ARG A O 1
ATOM 1647 N N . PRO A 1 199 ? 11.058 7.777 -11.842 1.00 77.31 199 PRO A N 1
ATOM 1648 C CA . PRO A 1 199 ? 9.601 7.793 -11.983 1.00 77.31 199 PRO A CA 1
ATOM 1649 C C . PRO A 1 199 ? 8.936 6.605 -11.277 1.00 77.31 199 PRO A C 1
ATOM 1651 O O . PRO A 1 199 ? 9.414 5.477 -11.409 1.00 77.31 199 PRO A O 1
ATOM 1654 N N . LEU A 1 200 ? 7.808 6.822 -10.593 1.00 81.19 200 LEU A N 1
ATOM 1655 C CA . LEU A 1 200 ? 7.125 5.780 -9.809 1.00 81.19 200 LEU A CA 1
ATOM 1656 C C . LEU A 1 200 ? 6.867 4.492 -10.603 1.00 81.19 200 LEU A C 1
ATOM 1658 O O . LEU A 1 200 ? 7.138 3.395 -10.124 1.00 81.19 200 LEU A O 1
ATOM 1662 N N . ILE A 1 201 ? 6.382 4.627 -11.842 1.00 82.69 201 ILE A N 1
ATOM 1663 C CA . ILE A 1 201 ? 6.088 3.473 -12.696 1.00 82.69 201 ILE A CA 1
ATOM 1664 C C . ILE A 1 201 ? 7.341 2.627 -12.945 1.00 82.69 201 ILE A C 1
ATOM 1666 O O . ILE A 1 201 ? 7.266 1.407 -12.869 1.00 82.69 201 ILE A O 1
ATOM 1670 N N . SER A 1 202 ? 8.504 3.258 -13.144 1.00 83.69 202 SER A N 1
ATOM 1671 C CA . SER A 1 202 ? 9.758 2.533 -13.359 1.00 83.69 202 SER A CA 1
ATOM 1672 C C . SER A 1 202 ? 10.163 1.726 -12.129 1.00 83.69 202 SER A C 1
ATOM 1674 O O . SER A 1 202 ? 10.628 0.612 -12.291 1.00 83.69 202 SER A O 1
ATOM 1676 N N . GLN A 1 203 ? 9.900 2.223 -10.912 1.00 86.62 203 GLN A N 1
ATOM 1677 C CA . GLN A 1 203 ? 10.211 1.532 -9.650 1.00 86.62 203 GLN A CA 1
ATOM 1678 C C . GLN A 1 203 ? 9.358 0.273 -9.419 1.00 86.62 203 GLN A C 1
ATOM 1680 O O . GLN A 1 203 ? 9.687 -0.543 -8.559 1.00 86.62 203 GLN A O 1
ATOM 1685 N N . LEU A 1 204 ? 8.261 0.124 -10.164 1.00 89.06 204 LEU A N 1
ATOM 1686 C CA . LEU A 1 204 ? 7.361 -1.026 -10.107 1.00 89.06 204 LEU A CA 1
ATOM 1687 C C . LEU A 1 204 ? 7.600 -2.034 -11.234 1.00 89.06 204 LEU A C 1
ATOM 1689 O O . LEU A 1 204 ? 6.832 -2.983 -11.374 1.00 89.06 204 LEU A O 1
ATOM 1693 N N . GLU A 1 205 ? 8.645 -1.850 -12.039 1.00 89.31 205 GLU A N 1
ATOM 1694 C CA . GLU A 1 205 ? 9.065 -2.858 -13.009 1.00 89.31 205 GLU A CA 1
ATOM 1695 C C . GLU A 1 205 ? 9.516 -4.147 -12.311 1.00 89.31 205 GLU A C 1
ATOM 1697 O O . GLU A 1 205 ? 10.044 -4.123 -11.199 1.00 89.31 205 GLU A O 1
ATOM 1702 N N . TYR A 1 206 ? 9.352 -5.288 -12.979 1.00 86.81 206 TYR A N 1
ATOM 1703 C CA . TYR A 1 206 ? 9.651 -6.596 -12.384 1.00 86.81 206 TYR A CA 1
ATOM 1704 C C . TYR A 1 206 ? 11.119 -6.777 -11.955 1.00 86.81 206 TYR A C 1
ATOM 1706 O O . TYR A 1 206 ? 11.411 -7.562 -11.054 1.00 86.81 206 TYR A O 1
ATOM 1714 N N . THR A 1 207 ? 12.048 -6.050 -12.585 1.00 85.50 207 THR A N 1
ATOM 1715 C CA . THR A 1 207 ? 13.481 -6.065 -12.248 1.00 85.50 207 THR A CA 1
ATOM 1716 C C . THR A 1 207 ? 13.832 -5.177 -11.061 1.00 85.50 207 THR A C 1
ATOM 1718 O O . THR A 1 207 ? 14.974 -5.188 -10.599 1.00 85.50 207 THR A O 1
ATOM 1721 N N . GLU A 1 208 ? 12.894 -4.363 -10.583 1.00 89.88 208 GLU A N 1
ATOM 1722 C CA . GLU A 1 208 ? 13.170 -3.404 -9.528 1.00 89.88 208 GLU A CA 1
ATOM 1723 C C . GLU A 1 208 ? 13.085 -4.005 -8.133 1.00 89.88 208 GLU A C 1
ATOM 1725 O O . GLU A 1 208 ? 12.389 -4.980 -7.841 1.00 89.88 208 GLU A O 1
ATOM 1730 N N . LYS A 1 209 ? 13.801 -3.347 -7.220 1.00 90.38 209 LYS A N 1
ATOM 1731 C CA . LYS A 1 209 ? 13.908 -3.788 -5.829 1.00 90.38 209 LYS A CA 1
ATOM 1732 C C . LYS A 1 209 ? 12.567 -3.746 -5.106 1.00 90.38 209 LYS A C 1
ATOM 1734 O O . LYS A 1 209 ? 12.369 -4.548 -4.202 1.00 90.38 209 LYS A O 1
ATOM 1739 N N . PHE A 1 210 ? 11.675 -2.820 -5.454 1.00 90.88 210 PHE A N 1
ATOM 1740 C CA . PHE A 1 210 ? 10.424 -2.621 -4.724 1.00 90.88 210 PHE A CA 1
ATOM 1741 C C . PHE A 1 210 ? 9.496 -3.851 -4.791 1.00 90.88 210 PHE A C 1
ATOM 1743 O O . PHE A 1 210 ? 9.241 -4.431 -3.730 1.00 90.88 210 PHE A O 1
ATOM 1750 N N . PRO A 1 211 ? 9.034 -4.316 -5.974 1.00 91.56 211 PRO A N 1
ATOM 1751 C CA . PRO A 1 211 ? 8.174 -5.498 -6.052 1.00 91.56 211 PRO A CA 1
ATOM 1752 C C . PRO A 1 211 ? 8.892 -6.768 -5.582 1.00 91.56 211 PRO A C 1
ATOM 1754 O O . PRO A 1 211 ? 8.304 -7.568 -4.856 1.00 91.56 211 PRO A O 1
ATOM 1757 N N . ALA A 1 212 ? 10.178 -6.934 -5.910 1.00 91.25 212 ALA A N 1
ATOM 1758 C CA . ALA A 1 212 ? 10.952 -8.096 -5.476 1.00 91.25 212 ALA A CA 1
ATOM 1759 C C . ALA A 1 212 ? 11.039 -8.201 -3.941 1.00 91.25 212 ALA A C 1
ATOM 1761 O O . ALA A 1 212 ? 10.754 -9.255 -3.373 1.00 91.25 212 ALA A O 1
ATOM 1762 N N . ARG A 1 213 ? 11.369 -7.097 -3.255 1.00 91.88 213 ARG A N 1
ATOM 1763 C CA . ARG A 1 213 ? 11.426 -7.052 -1.784 1.00 91.88 213 ARG A CA 1
ATOM 1764 C C . ARG A 1 213 ? 10.064 -7.299 -1.160 1.00 91.88 213 ARG A C 1
ATOM 1766 O O . ARG A 1 213 ? 9.985 -8.074 -0.216 1.00 91.88 213 ARG A O 1
ATOM 1773 N N . LEU A 1 214 ? 9.007 -6.678 -1.688 1.00 93.25 214 LEU A N 1
ATOM 1774 C CA . LEU A 1 214 ? 7.654 -6.880 -1.172 1.00 93.25 214 LEU A CA 1
ATOM 1775 C C . LEU A 1 214 ? 7.268 -8.362 -1.175 1.00 93.25 214 LEU A C 1
ATOM 1777 O O . LEU A 1 214 ? 6.698 -8.842 -0.201 1.00 93.25 214 LEU A O 1
ATOM 1781 N N . ARG A 1 215 ? 7.587 -9.091 -2.248 1.00 92.25 215 ARG A N 1
ATOM 1782 C CA . ARG A 1 215 ? 7.271 -10.521 -2.343 1.00 92.25 215 ARG A CA 1
ATOM 1783 C C . ARG A 1 215 ? 8.011 -11.339 -1.294 1.00 92.25 215 ARG A C 1
ATOM 1785 O O . ARG A 1 215 ? 7.374 -12.130 -0.612 1.00 92.25 215 ARG A O 1
ATOM 1792 N N . LEU A 1 216 ? 9.310 -11.097 -1.114 1.00 91.56 216 LEU A N 1
ATOM 1793 C CA . LEU A 1 216 ? 10.095 -11.759 -0.065 1.00 91.56 216 LEU A CA 1
ATOM 1794 C C . LEU A 1 216 ? 9.511 -11.483 1.325 1.00 91.56 216 LEU A C 1
ATOM 1796 O O . LEU A 1 216 ? 9.213 -12.412 2.065 1.00 91.56 216 LEU A O 1
ATOM 1800 N N . GLN A 1 217 ? 9.240 -10.213 1.636 1.00 92.81 217 GLN A N 1
ATOM 1801 C CA . GLN A 1 217 ? 8.642 -9.830 2.916 1.00 92.81 217 GLN A CA 1
ATOM 1802 C C . GLN A 1 217 ? 7.272 -10.476 3.136 1.00 92.81 217 GLN A C 1
ATOM 1804 O O . GLN A 1 217 ? 6.925 -10.830 4.257 1.00 92.81 217 GLN A O 1
ATOM 1809 N N . TRP A 1 218 ? 6.478 -10.619 2.076 1.00 93.44 218 TRP A N 1
ATOM 1810 C CA . TRP A 1 218 ? 5.163 -11.239 2.156 1.00 93.44 218 TRP A CA 1
ATOM 1811 C C . TRP A 1 218 ? 5.222 -12.749 2.379 1.00 93.44 218 TRP A C 1
ATOM 1813 O O . TRP A 1 218 ? 4.373 -13.278 3.086 1.00 93.44 218 TRP A O 1
ATOM 1823 N N . ILE A 1 219 ? 6.212 -13.430 1.798 1.00 92.50 219 ILE A N 1
ATOM 1824 C CA . ILE A 1 219 ? 6.450 -14.863 2.013 1.00 92.50 219 ILE A CA 1
ATOM 1825 C C . ILE A 1 219 ? 6.915 -15.120 3.450 1.00 92.50 219 ILE A C 1
ATOM 1827 O O . ILE A 1 219 ? 6.469 -16.076 4.069 1.00 92.50 219 ILE A O 1
ATOM 1831 N N . GLU A 1 220 ? 7.753 -14.243 4.007 1.00 92.25 220 GLU A N 1
ATOM 1832 C CA . GLU A 1 220 ? 8.239 -14.352 5.392 1.00 92.25 220 GLU A CA 1
ATOM 1833 C C . GLU A 1 220 ? 7.167 -13.983 6.438 1.00 92.25 220 GLU A C 1
ATOM 1835 O O . GLU A 1 220 ? 7.252 -14.350 7.611 1.00 92.25 220 GLU A O 1
ATOM 1840 N N . LEU A 1 221 ? 6.134 -13.242 6.034 1.00 92.44 221 LEU A N 1
ATOM 1841 C CA . LEU A 1 221 ? 5.137 -12.670 6.936 1.00 92.44 221 LEU A CA 1
ATOM 1842 C C . LEU A 1 221 ? 4.380 -13.705 7.805 1.00 92.44 221 LEU A C 1
ATOM 1844 O O . LEU A 1 221 ? 4.229 -13.433 9.000 1.00 92.44 221 LEU A O 1
ATOM 1848 N N . PRO A 1 222 ? 3.935 -14.874 7.296 1.00 92.44 222 PRO A N 1
ATOM 1849 C CA . PRO A 1 222 ? 3.264 -15.895 8.109 1.00 92.44 222 PRO A CA 1
ATOM 1850 C C . PRO A 1 222 ? 4.160 -16.521 9.181 1.00 92.44 222 PRO A C 1
ATOM 1852 O O . PRO A 1 222 ? 3.665 -16.933 10.229 1.00 92.44 222 PRO A O 1
ATOM 1855 N N . GLU A 1 223 ? 5.475 -16.575 8.955 1.00 91.19 223 GLU A N 1
ATOM 1856 C CA . GLU A 1 223 ? 6.427 -17.083 9.950 1.00 91.19 223 GLU A CA 1
ATOM 1857 C C . GLU A 1 223 ? 6.606 -16.094 11.108 1.00 91.19 223 GLU A C 1
ATOM 1859 O O . GLU A 1 223 ? 6.802 -16.485 12.261 1.00 91.19 223 GLU A O 1
ATOM 1864 N N . LEU A 1 224 ? 6.507 -14.798 10.807 1.00 88.12 224 LEU A N 1
ATOM 1865 C CA . LEU A 1 224 ? 6.741 -13.712 11.756 1.00 88.12 224 LEU A CA 1
ATOM 1866 C C . LEU A 1 224 ? 5.466 -13.239 12.472 1.00 88.12 224 LEU A C 1
ATOM 1868 O O . LEU A 1 224 ? 5.551 -12.651 13.554 1.00 88.12 224 LEU A O 1
ATOM 1872 N N . LYS A 1 225 ? 4.282 -13.478 11.897 1.00 90.88 225 LYS A N 1
ATOM 1873 C CA . LYS A 1 225 ? 2.987 -13.046 12.438 1.00 90.88 225 LYS A CA 1
ATOM 1874 C C . LYS A 1 225 ? 1.924 -14.123 12.218 1.00 90.88 225 LYS A C 1
ATOM 1876 O O . LYS A 1 225 ? 1.579 -14.440 11.089 1.00 90.88 225 LYS A O 1
ATOM 1881 N N . LYS A 1 226 ? 1.361 -14.631 13.320 1.00 88.00 226 LYS A N 1
ATOM 1882 C CA . LYS A 1 226 ? 0.353 -15.709 13.304 1.00 88.00 226 LYS A CA 1
ATOM 1883 C C . LYS A 1 226 ? -1.021 -15.254 12.812 1.00 88.00 226 LYS A C 1
ATOM 1885 O O . LYS A 1 226 ? -1.675 -15.977 12.070 1.00 88.00 226 LYS A O 1
ATOM 1890 N N . ASP A 1 227 ? -1.436 -14.053 13.209 1.00 92.19 227 ASP A N 1
ATOM 1891 C CA . ASP A 1 227 ? -2.766 -13.526 12.898 1.00 92.19 227 ASP A CA 1
ATOM 1892 C C . ASP A 1 227 ? -2.689 -12.617 11.669 1.00 92.19 227 ASP A C 1
ATOM 1894 O O . ASP A 1 227 ? -2.438 -11.411 11.780 1.00 92.19 227 ASP A O 1
ATOM 1898 N N . LEU A 1 228 ? -2.845 -13.214 10.487 1.00 95.94 228 LEU A N 1
ATOM 1899 C CA . LEU A 1 228 ? -2.871 -12.499 9.213 1.00 95.94 228 LEU A CA 1
ATOM 1900 C C . LEU A 1 228 ? -4.308 -12.212 8.756 1.00 95.94 228 LEU A C 1
ATOM 1902 O O . LEU A 1 228 ? -5.202 -13.024 9.004 1.00 95.94 228 LEU A O 1
ATOM 1906 N N . PRO A 1 229 ? -4.549 -11.081 8.067 1.00 97.12 229 PRO A N 1
ATOM 1907 C CA . PRO A 1 229 ? -5.839 -10.793 7.462 1.00 97.12 229 PRO A CA 1
ATOM 1908 C C . PRO A 1 229 ? -6.169 -11.815 6.380 1.00 97.12 229 PRO A C 1
ATOM 1910 O O . PRO A 1 229 ? -5.286 -12.394 5.744 1.00 97.12 229 PRO A O 1
ATOM 1913 N N . THR A 1 230 ? -7.460 -11.966 6.098 1.00 97.12 230 THR A N 1
ATOM 1914 C CA . THR A 1 230 ? -7.900 -12.758 4.949 1.00 97.12 230 THR A CA 1
ATOM 1915 C C . THR A 1 230 ? -7.502 -12.043 3.662 1.00 97.12 230 THR A C 1
ATOM 1917 O O . THR A 1 230 ? -7.910 -10.906 3.412 1.00 97.12 230 THR A O 1
ATOM 1920 N N . VAL A 1 231 ? -6.714 -12.712 2.825 1.00 96.25 231 VAL A N 1
ATOM 1921 C CA . VAL A 1 231 ? -6.295 -12.189 1.523 1.00 96.25 231 VAL A CA 1
ATOM 1922 C C . VAL A 1 231 ? -7.218 -12.758 0.453 1.00 96.25 231 VAL A C 1
ATOM 1924 O O . VAL A 1 231 ? -7.304 -13.971 0.282 1.00 96.25 231 VAL A O 1
ATOM 1927 N N . ILE A 1 232 ? -7.917 -11.881 -0.262 1.00 95.62 232 ILE A N 1
ATOM 1928 C CA . ILE A 1 232 ? -8.829 -12.242 -1.348 1.00 95.62 232 ILE A CA 1
ATOM 1929 C C . ILE A 1 232 ? -8.228 -11.716 -2.641 1.00 95.62 232 ILE A C 1
ATOM 1931 O O . ILE A 1 232 ? -8.019 -10.514 -2.781 1.00 95.62 232 ILE A O 1
ATOM 1935 N N . GLN A 1 233 ? -7.974 -12.601 -3.597 1.00 94.38 23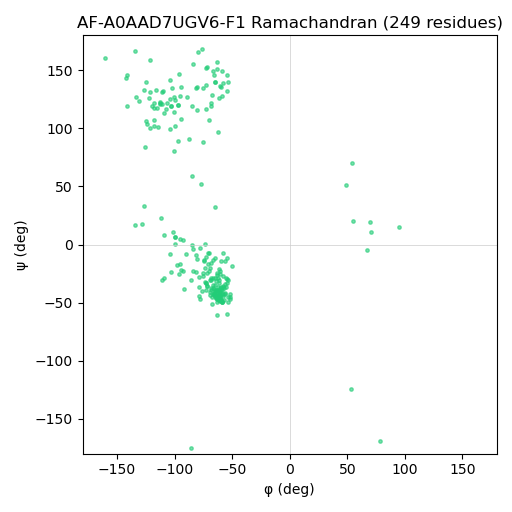3 GLN A N 1
ATOM 1936 C CA . GLN A 1 233 ? -7.427 -12.235 -4.895 1.00 94.38 233 GLN A CA 1
ATOM 1937 C C . GLN A 1 233 ? -8.407 -12.599 -6.001 1.00 94.38 233 GLN A C 1
ATOM 1939 O O . GLN A 1 233 ? -8.785 -13.757 -6.153 1.00 94.38 233 GLN A O 1
ATOM 1944 N N . LEU A 1 234 ? -8.813 -11.593 -6.770 1.00 93.19 234 LEU A N 1
ATOM 1945 C CA . LEU A 1 234 ? -9.721 -11.726 -7.898 1.00 93.19 234 LEU A CA 1
ATOM 1946 C C . LEU A 1 234 ? -8.954 -11.424 -9.182 1.00 93.19 234 LEU A C 1
ATOM 1948 O O . LEU A 1 234 ? -8.399 -10.334 -9.338 1.00 93.19 234 LEU A O 1
ATOM 1952 N N . LEU A 1 235 ? -8.923 -12.402 -10.085 1.00 90.75 235 LEU A N 1
ATOM 1953 C CA . LEU A 1 235 ? -8.235 -12.321 -11.371 1.00 90.75 235 LEU A CA 1
ATOM 1954 C C . LEU A 1 235 ? -9.247 -12.419 -12.505 1.00 90.75 235 LEU A C 1
ATOM 1956 O O . LEU A 1 235 ? -10.113 -13.296 -12.503 1.00 90.75 235 LEU A O 1
ATOM 1960 N N . GLY A 1 236 ? -9.125 -11.521 -13.478 1.00 86.69 236 GLY A N 1
ATOM 1961 C CA . GLY A 1 236 ? -9.888 -11.609 -14.714 1.00 86.69 236 GLY A CA 1
ATOM 1962 C C . GLY A 1 236 ? -9.362 -12.738 -15.599 1.00 86.69 236 GLY A C 1
ATOM 1963 O O . GLY A 1 236 ? -8.161 -12.876 -15.793 1.00 86.69 236 GLY A O 1
ATOM 1964 N N . THR A 1 237 ? -10.259 -13.521 -16.198 1.00 84.12 237 THR A N 1
ATOM 1965 C CA . THR A 1 237 ? -9.886 -14.540 -17.201 1.00 84.12 237 THR A CA 1
ATOM 1966 C C . THR A 1 237 ? -9.508 -13.943 -18.559 1.00 84.12 237 THR A C 1
ATOM 1968 O O . THR A 1 237 ? -8.978 -14.646 -19.413 1.00 84.12 237 THR A O 1
ATOM 1971 N N . LYS A 1 238 ? -9.806 -12.656 -18.770 1.00 84.12 238 LYS A N 1
ATOM 1972 C CA . LYS A 1 238 ? -9.544 -11.891 -19.997 1.00 84.12 238 LYS A CA 1
ATOM 1973 C C . LYS A 1 238 ? -8.763 -10.609 -19.699 1.00 84.12 238 LYS A C 1
ATOM 1975 O O . LYS A 1 238 ? -9.028 -9.573 -20.299 1.00 84.12 238 LYS A O 1
ATOM 1980 N N . ASP A 1 239 ? -7.889 -10.650 -18.699 1.00 81.75 239 ASP A N 1
ATOM 1981 C CA . ASP A 1 239 ? -7.051 -9.504 -18.364 1.00 81.75 239 ASP A CA 1
ATOM 1982 C C . ASP A 1 239 ? -5.850 -9.455 -19.319 1.00 81.75 239 ASP A C 1
ATOM 1984 O O . ASP A 1 239 ? -5.039 -10.377 -19.359 1.00 81.75 239 ASP A O 1
ATOM 1988 N N . GLU A 1 240 ? -5.768 -8.399 -20.126 1.00 82.12 240 GLU A N 1
ATOM 1989 C CA . GLU A 1 240 ? -4.686 -8.205 -21.101 1.00 82.12 240 GLU A CA 1
ATOM 1990 C C . GLU A 1 240 ? -3.403 -7.649 -20.462 1.00 82.12 240 GLU A C 1
ATOM 1992 O O . GLU A 1 240 ? -2.350 -7.633 -21.098 1.00 82.12 240 GLU A O 1
ATOM 1997 N N . PHE A 1 241 ? -3.480 -7.175 -19.214 1.00 79.62 241 PHE A N 1
ATOM 1998 C CA . PHE A 1 241 ? -2.377 -6.507 -18.523 1.00 79.62 241 PHE A CA 1
ATOM 1999 C C . PHE A 1 241 ? -1.788 -7.350 -17.395 1.00 79.62 241 PHE A C 1
ATOM 2001 O O . PHE A 1 241 ? -0.616 -7.193 -17.054 1.00 79.62 241 PHE A O 1
ATOM 2008 N N . VAL A 1 242 ? -2.597 -8.214 -16.784 1.00 82.25 242 VAL A N 1
ATOM 2009 C CA . VAL A 1 242 ? -2.208 -9.008 -15.620 1.00 82.25 242 VAL A CA 1
ATOM 2010 C C . VAL A 1 242 ? -2.350 -10.486 -15.951 1.00 82.25 242 VAL A C 1
ATOM 2012 O O . VAL A 1 242 ? -3.433 -11.063 -15.876 1.00 82.25 242 VAL A O 1
ATOM 2015 N N . ALA A 1 243 ? -1.222 -11.114 -16.271 1.00 81.75 243 ALA A N 1
ATOM 2016 C CA . ALA A 1 243 ? -1.165 -12.555 -16.454 1.00 81.75 243 ALA A CA 1
ATOM 2017 C C . ALA A 1 243 ? -1.472 -13.289 -15.125 1.00 81.75 243 ALA A C 1
ATOM 2019 O O . ALA A 1 243 ? -0.985 -12.860 -14.067 1.00 81.75 243 ALA A O 1
ATOM 2020 N N . PRO A 1 244 ? -2.232 -14.403 -15.134 1.00 82.38 244 PRO A N 1
ATOM 2021 C CA . PRO A 1 244 ? -2.499 -15.202 -13.934 1.00 82.38 244 PRO A CA 1
ATOM 2022 C C . PRO A 1 244 ? -1.227 -15.650 -13.203 1.00 82.38 244 PRO A C 1
ATOM 2024 O O . PRO A 1 244 ? -1.184 -15.708 -11.975 1.00 82.38 244 PRO A O 1
ATOM 2027 N N . GLU A 1 245 ? -0.150 -15.908 -13.939 1.00 81.31 245 GLU A N 1
ATOM 2028 C CA . GLU A 1 245 ? 1.136 -16.336 -13.395 1.00 81.31 245 GLU A CA 1
ATOM 2029 C C . GLU A 1 245 ? 1.801 -15.217 -12.586 1.00 81.31 245 GLU A C 1
ATOM 2031 O O . GLU A 1 245 ? 2.484 -15.485 -11.595 1.00 81.31 245 GLU A O 1
ATOM 2036 N N . SER A 1 246 ? 1.557 -13.954 -12.947 1.00 74.38 246 SER A N 1
ATOM 2037 C CA . SER A 1 246 ? 2.053 -12.774 -12.226 1.00 74.38 246 SER A CA 1
ATOM 2038 C C . SER A 1 246 ? 1.389 -12.573 -10.867 1.00 74.38 246 SER A C 1
ATOM 2040 O O . SER A 1 246 ? 1.812 -11.727 -10.083 1.00 74.38 246 SER A O 1
ATOM 2042 N N . CYS A 1 247 ? 0.369 -13.368 -10.568 1.00 79.62 247 CYS A N 1
ATOM 2043 C CA . CYS A 1 247 ? -0.439 -13.252 -9.371 1.00 79.62 247 CYS A CA 1
ATOM 2044 C C . CYS A 1 247 ? -0.122 -14.301 -8.302 1.00 79.62 247 CYS A C 1
ATOM 2046 O O . CYS A 1 247 ? -0.607 -14.174 -7.181 1.00 79.62 247 CYS A O 1
ATOM 2048 N N . ILE A 1 248 ? 0.709 -15.292 -8.630 1.00 80.31 248 ILE A N 1
ATOM 2049 C CA . ILE A 1 248 ? 1.093 -16.375 -7.726 1.00 80.31 248 ILE A CA 1
ATOM 2050 C C . ILE A 1 248 ? 2.440 -16.034 -7.078 1.00 80.31 248 ILE A C 1
ATOM 2052 O O . ILE A 1 248 ? 3.460 -15.858 -7.766 1.00 80.31 248 ILE A O 1
ATOM 2056 N N . ASP A 1 249 ? 2.447 -15.947 -5.749 1.00 78.25 249 ASP A N 1
ATOM 2057 C CA . ASP A 1 249 ? 3.672 -15.931 -4.952 1.00 78.25 249 ASP A CA 1
ATOM 2058 C C . ASP A 1 249 ? 4.184 -17.371 -4.774 1.00 78.25 249 ASP A C 1
ATOM 2060 O O . ASP A 1 249 ? 3.371 -18.274 -4.576 1.00 78.25 249 ASP A O 1
ATOM 2064 N N . PRO A 1 250 ? 5.498 -17.624 -4.931 1.00 64.62 250 PRO A N 1
ATOM 2065 C CA . PRO A 1 250 ? 6.050 -18.961 -4.752 1.00 64.62 250 PRO A CA 1
ATOM 2066 C C . PRO A 1 250 ? 5.808 -19.414 -3.308 1.00 64.62 250 PRO A C 1
ATOM 2068 O O . PRO A 1 250 ? 6.131 -18.678 -2.376 1.00 64.62 250 PRO A O 1
ATOM 2071 N N . CYS A 1 251 ? 5.189 -20.587 -3.164 1.00 52.91 251 CYS A N 1
ATOM 2072 C CA . CYS A 1 251 ? 5.023 -21.283 -1.890 1.00 52.91 251 CYS A CA 1
ATOM 2073 C C . CYS A 1 251 ? 6.329 -21.939 -1.440 1.00 52.91 251 CYS A C 1
ATOM 2075 O O . CYS A 1 251 ? 7.106 -22.364 -2.328 1.00 52.91 251 CYS A O 1
#

Sequence (251 aa):
MDTEFFPGENDGSKDRVLVVVAGGLQRTKEQMHDIRDTLRNEIKLSEYHKADVQLFAFSPYECWNLRNLKIIGKAFQMEEANHFVADILYYIEKRWEEVKYDRIVFVGHSMGTVFIRKAYVAATGLFRKYKFEESIYDHLEARLGRDPNMTHWLPKVERIVMLSGLLRGWNLDEFGLNWSFVTLARLAKPIAFLIEPRPLISQLEYTEKFPARLRLQWIELPELKKDLPTVIQLLGTKDEFVAPESCIDPC

Organism: NCBI:txid2483200

Mean predicted aligned error: 7.48 Å

InterPro domains:
  IPR007751 Domain of unknown function DUF676, lipase-like [PF05057] (15-119)
  IPR029058 Alpha/Beta hydrolase fold [G3DSA:3.40.50.1820] (19-250)
  IPR029058 Alpha/Beta hydrolase fold [SSF53474] (83-248)

Radius of gyration: 18.29 Å; Cα contacts (8 Å, |Δi|>4): 391; chains: 1; bounding box: 47×44×48 Å

Solvent-accessible surface area (backbone atoms only — not comparable to full-atom values): 13929 Å² total; per-residue (Å²): 135,66,71,52,79,44,84,36,71,87,84,78,72,91,73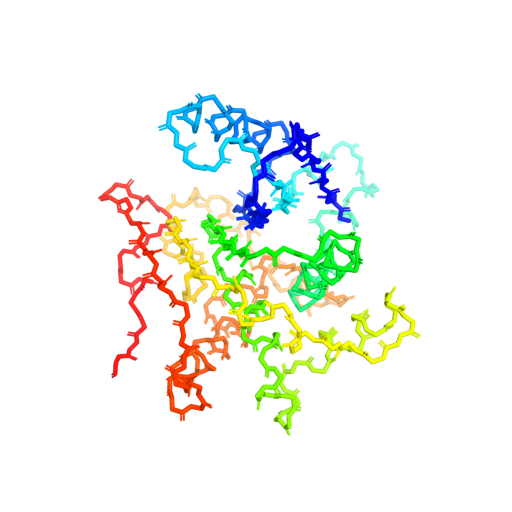,44,35,38,37,42,36,27,39,22,78,72,33,44,73,69,62,49,46,52,51,51,51,47,47,47,60,67,25,67,83,48,96,58,49,51,34,28,40,39,44,40,52,41,52,63,61,92,20,66,58,82,88,42,84,83,28,61,70,52,41,42,58,46,45,51,66,45,47,57,26,19,51,56,48,47,54,52,52,54,49,40,75,76,67,59,57,68,35,30,35,40,36,12,28,26,55,10,25,46,42,52,51,44,32,53,54,58,50,65,52,77,52,58,86,73,59,82,49,52,65,24,52,54,51,32,21,70,72,69,75,43,88,80,74,43,76,80,56,54,84,27,41,53,35,39,39,27,38,43,32,37,52,46,30,50,50,74,88,71,39,81,60,58,66,69,57,46,50,51,50,61,66,46,45,67,56,42,72,76,38,86,58,47,36,37,73,64,50,37,21,46,88,26,68,55,26,52,48,47,50,54,54,58,65,49,38,64,83,77,41,85,88,68,51,51,75,46,77,48,72,60,96,82,46,74,80,38,55,75,72,45,60,62,76,86,129